Protein AF-A0A1Z1WSD6-F1 (afdb_monomer_lite)

Radius of gyration: 22.4 Å; chains: 1; bounding box: 47×32×64 Å

Structure (mmCIF, N/CA/C/O backbone):
data_AF-A0A1Z1WSD6-F1
#
_entry.id   AF-A0A1Z1WSD6-F1
#
loop_
_atom_site.group_PDB
_atom_site.id
_atom_site.type_symbol
_atom_site.label_atom_id
_atom_site.label_alt_id
_atom_site.label_comp_id
_atom_site.label_asym_id
_atom_site.label_entity_id
_atom_site.label_seq_id
_atom_site.pdbx_PDB_ins_code
_atom_site.Cartn_x
_atom_site.Cartn_y
_atom_site.Cartn_z
_atom_site.occupancy
_atom_site.B_iso_or_equiv
_atom_site.auth_seq_id
_atom_site.auth_comp_id
_atom_site.auth_asym_id
_atom_site.auth_atom_id
_atom_site.pdbx_PDB_model_num
ATOM 1 N N . MET A 1 1 ? 19.921 5.626 -16.959 1.00 83.56 1 MET A N 1
ATOM 2 C CA . MET A 1 1 ? 18.714 4.785 -16.814 1.00 83.56 1 MET A CA 1
ATOM 3 C C . MET A 1 1 ? 17.746 5.121 -17.938 1.00 83.56 1 MET A C 1
ATOM 5 O O . MET A 1 1 ? 17.447 6.306 -18.090 1.00 83.56 1 MET A O 1
ATOM 9 N N . PRO A 1 2 ? 17.322 4.136 -18.746 1.00 94.88 2 PRO A N 1
ATOM 10 C CA . PRO A 1 2 ? 16.325 4.338 -19.800 1.00 94.88 2 PRO A CA 1
ATOM 11 C C . PRO A 1 2 ? 15.023 4.887 -19.211 1.00 94.88 2 PRO A C 1
ATOM 13 O O . PRO A 1 2 ? 14.692 4.557 -18.080 1.00 94.88 2 PRO A O 1
ATOM 16 N N . GLY A 1 3 ? 14.307 5.749 -19.934 1.00 95.25 3 GLY A N 1
ATOM 17 C CA . GLY A 1 3 ? 13.004 6.262 -19.482 1.00 95.25 3 GLY A CA 1
ATOM 18 C C . GLY A 1 3 ? 13.036 7.271 -18.323 1.00 95.25 3 GLY A C 1
ATOM 19 O O . GLY A 1 3 ? 11.989 7.775 -17.923 1.00 95.25 3 GLY A O 1
ATOM 20 N N . ARG A 1 4 ? 14.218 7.620 -17.788 1.00 95.88 4 ARG A N 1
ATOM 21 C CA . ARG A 1 4 ? 14.351 8.486 -16.598 1.00 95.88 4 ARG A CA 1
ATOM 22 C C . ARG A 1 4 ? 13.709 9.865 -16.763 1.00 95.88 4 ARG A C 1
ATOM 24 O O . ARG A 1 4 ? 13.168 10.400 -15.799 1.00 95.88 4 ARG A O 1
ATOM 31 N N . TRP A 1 5 ? 13.767 10.450 -17.957 1.00 96.12 5 TRP A N 1
ATOM 32 C CA . TRP A 1 5 ? 13.156 11.757 -18.212 1.00 96.12 5 TRP A CA 1
ATOM 33 C C . TRP A 1 5 ? 11.632 11.687 -18.199 1.00 96.12 5 TRP A C 1
ATOM 35 O O . TRP A 1 5 ? 10.983 12.562 -17.632 1.00 96.12 5 TRP A O 1
ATOM 45 N N . GLN A 1 6 ? 11.064 10.629 -18.772 1.00 97.06 6 GLN A N 1
ATOM 46 C CA . GLN A 1 6 ? 9.636 10.356 -18.727 1.00 97.06 6 GLN A CA 1
ATOM 47 C C . GLN A 1 6 ? 9.187 10.099 -17.283 1.00 97.06 6 GLN A C 1
ATOM 49 O O . GLN A 1 6 ? 8.230 10.718 -16.828 1.00 97.06 6 GLN A O 1
ATOM 54 N N . TRP A 1 7 ? 9.936 9.301 -16.517 1.00 95.69 7 TRP A N 1
ATOM 55 C CA . TRP A 1 7 ? 9.677 9.108 -15.088 1.00 95.69 7 TRP A CA 1
ATOM 56 C C . TRP A 1 7 ? 9.678 10.435 -14.310 1.00 95.69 7 TRP A C 1
ATOM 58 O O . TRP A 1 7 ? 8.753 10.711 -13.548 1.00 95.69 7 TRP A O 1
ATOM 68 N N . ALA A 1 8 ? 10.666 11.305 -14.549 1.00 94.69 8 ALA A N 1
ATOM 69 C CA . ALA A 1 8 ? 10.741 12.605 -13.883 1.00 94.69 8 ALA A CA 1
ATOM 70 C C . ALA A 1 8 ? 9.541 13.503 -14.230 1.00 94.69 8 ALA A C 1
ATOM 72 O O . ALA A 1 8 ? 8.978 14.154 -13.349 1.00 94.69 8 ALA A O 1
ATOM 73 N N . ARG A 1 9 ? 9.105 13.509 -15.497 1.00 95.81 9 ARG A N 1
ATOM 74 C CA . ARG A 1 9 ? 7.890 14.227 -15.916 1.00 95.81 9 ARG A CA 1
ATOM 75 C C . ARG A 1 9 ? 6.638 13.667 -15.250 1.00 95.81 9 ARG A C 1
ATOM 77 O O . ARG A 1 9 ? 5.791 14.449 -14.829 1.00 95.81 9 ARG A O 1
ATOM 84 N N . ALA A 1 10 ? 6.542 12.347 -15.097 1.00 94.69 10 ALA A N 1
ATOM 85 C CA . ALA A 1 10 ? 5.434 11.729 -14.381 1.00 94.69 10 ALA A CA 1
ATOM 86 C C . ALA A 1 10 ? 5.380 12.188 -12.919 1.00 94.69 10 ALA A C 1
ATOM 88 O O . ALA A 1 10 ? 4.319 12.580 -12.446 1.00 94.69 10 ALA A O 1
ATOM 89 N N . ALA A 1 11 ? 6.521 12.225 -12.223 1.00 90.69 11 ALA A N 1
ATOM 90 C CA . ALA A 1 11 ? 6.586 12.708 -10.844 1.00 90.69 11 ALA A CA 1
ATOM 91 C C . ALA A 1 11 ? 6.139 14.179 -10.716 1.00 90.69 11 ALA A C 1
ATOM 93 O O . ALA A 1 11 ? 5.407 14.526 -9.788 1.00 90.69 11 ALA A O 1
ATOM 94 N N . VAL A 1 12 ? 6.518 15.037 -11.670 1.00 93.50 12 VAL A N 1
ATOM 95 C CA . VAL A 1 12 ? 6.045 16.433 -11.727 1.00 93.50 12 VAL A CA 1
ATOM 96 C C . VAL A 1 12 ? 4.535 16.506 -11.974 1.00 93.50 12 VAL A C 1
ATOM 98 O O . VAL A 1 12 ? 3.859 17.314 -11.341 1.00 93.50 12 VAL A O 1
ATOM 101 N N . ALA A 1 13 ? 3.992 15.668 -12.859 1.00 90.44 13 ALA A N 1
ATOM 102 C CA . ALA A 1 13 ? 2.555 15.605 -13.120 1.00 90.44 13 ALA A CA 1
ATOM 103 C C . ALA A 1 13 ? 1.768 15.159 -11.872 1.00 90.44 13 ALA A C 1
ATOM 105 O O . ALA A 1 13 ? 0.792 15.812 -11.506 1.00 90.44 13 ALA A O 1
ATOM 106 N N . VAL A 1 14 ? 2.258 14.151 -11.137 1.00 89.44 14 VAL A N 1
ATOM 107 C CA . VAL A 1 14 ? 1.689 13.732 -9.839 1.00 89.44 14 VAL A CA 1
ATOM 108 C C . VAL A 1 14 ? 1.664 14.884 -8.843 1.00 89.44 14 VAL A C 1
ATOM 110 O O . VAL A 1 14 ? 0.638 15.124 -8.214 1.00 89.44 14 VAL A O 1
ATOM 113 N N . ALA A 1 15 ? 2.766 15.627 -8.718 1.00 87.81 15 ALA A N 1
ATOM 114 C CA . ALA A 1 15 ? 2.845 16.767 -7.804 1.00 87.81 15 ALA A CA 1
ATOM 115 C C . ALA A 1 15 ? 1.841 17.884 -8.148 1.00 87.81 15 ALA A C 1
ATOM 117 O O . ALA A 1 15 ? 1.464 18.664 -7.278 1.00 87.81 15 ALA A O 1
ATOM 118 N N . ARG A 1 16 ? 1.389 17.949 -9.406 1.00 91.62 16 ARG A N 1
ATOM 119 C CA . ARG A 1 16 ? 0.354 18.877 -9.886 1.00 91.62 16 ARG A CA 1
ATOM 120 C C . ARG A 1 16 ? -1.064 18.300 -9.821 1.00 91.62 16 ARG A C 1
ATOM 122 O O . ARG A 1 16 ? -2.005 19.000 -10.174 1.00 91.62 16 ARG A O 1
ATOM 129 N N . GLY A 1 17 ? -1.222 17.048 -9.391 1.00 88.69 17 GLY A N 1
ATOM 130 C CA . GLY A 1 17 ? -2.504 16.342 -9.373 1.00 88.69 17 GLY A CA 1
ATOM 131 C C . GLY A 1 17 ? -2.962 15.812 -10.739 1.00 88.69 17 GLY A C 1
ATOM 132 O O . GLY A 1 17 ? -4.075 15.304 -10.844 1.00 88.69 17 GLY A O 1
ATOM 133 N N . ASP A 1 18 ? -2.123 15.888 -11.776 1.00 91.44 18 ASP A N 1
ATOM 134 C CA . ASP A 1 18 ? -2.443 15.403 -13.121 1.00 91.44 18 ASP A CA 1
ATOM 135 C C . ASP A 1 18 ? -2.067 13.920 -13.266 1.00 91.44 18 ASP A C 1
ATOM 137 O O . ASP A 1 18 ? -0.979 13.543 -13.715 1.00 91.44 18 ASP A O 1
ATOM 141 N N . THR A 1 19 ? -2.980 13.056 -12.824 1.00 89.38 19 THR A N 1
ATOM 142 C CA . THR A 1 19 ? -2.795 11.596 -12.856 1.00 89.38 19 THR A CA 1
ATOM 143 C C . THR A 1 19 ? -2.819 11.024 -14.274 1.00 89.38 19 THR A C 1
ATOM 145 O O . THR A 1 19 ? -2.157 10.013 -14.534 1.00 89.38 19 THR A O 1
ATOM 148 N N . THR A 1 20 ? -3.507 11.683 -15.210 1.00 91.50 20 THR A N 1
ATOM 149 C CA . THR A 1 20 ? -3.562 11.282 -16.620 1.00 91.50 20 THR A CA 1
ATOM 150 C C . THR A 1 20 ? -2.198 11.464 -17.276 1.00 91.50 20 THR A C 1
ATOM 152 O O . THR A 1 20 ? -1.627 10.490 -17.775 1.00 91.50 20 THR A O 1
ATOM 155 N N . ALA A 1 21 ? -1.622 12.669 -17.196 1.00 93.38 21 ALA A N 1
ATOM 156 C CA . ALA A 1 21 ? -0.293 12.935 -17.743 1.00 93.38 21 ALA A CA 1
ATOM 157 C C . ALA A 1 21 ? 0.788 12.100 -17.039 1.00 93.38 21 ALA A C 1
ATOM 159 O O . ALA A 1 21 ? 1.708 11.592 -17.683 1.00 93.38 21 ALA A O 1
ATOM 160 N N . ALA A 1 22 ? 0.662 11.888 -15.722 1.00 94.62 22 ALA A N 1
ATOM 161 C CA . ALA A 1 22 ? 1.570 11.012 -14.986 1.00 94.62 22 ALA A CA 1
ATOM 162 C C . ALA A 1 22 ? 1.561 9.575 -15.529 1.00 94.62 22 ALA A C 1
ATOM 164 O O . ALA A 1 22 ? 2.624 8.986 -15.736 1.00 94.62 22 ALA A O 1
ATOM 165 N N . THR A 1 23 ? 0.373 9.028 -15.795 1.00 93.31 23 THR A N 1
ATOM 166 C CA . THR A 1 23 ? 0.205 7.672 -16.332 1.00 93.31 23 THR A CA 1
ATOM 167 C C . THR A 1 23 ? 0.785 7.557 -17.741 1.00 93.31 23 THR A C 1
ATOM 169 O O . THR A 1 23 ? 1.509 6.604 -18.033 1.00 93.31 23 THR A O 1
ATOM 172 N N . GLU A 1 24 ? 0.541 8.547 -18.604 1.00 94.94 24 GLU A N 1
ATOM 173 C CA . GLU A 1 24 ? 1.097 8.575 -19.961 1.00 94.94 24 GLU A CA 1
ATOM 174 C C . GLU A 1 24 ? 2.631 8.615 -19.949 1.00 94.94 24 GLU A C 1
ATOM 176 O O . GLU A 1 24 ? 3.293 7.823 -20.627 1.00 94.94 24 GLU A O 1
ATOM 181 N N . HIS A 1 25 ? 3.211 9.497 -19.137 1.00 97.31 25 HIS A N 1
ATOM 182 C CA . HIS A 1 25 ? 4.656 9.575 -18.974 1.00 97.31 25 HIS A CA 1
ATOM 183 C C . HIS A 1 25 ? 5.239 8.273 -18.417 1.00 97.31 25 HIS A C 1
ATOM 185 O O . HIS A 1 25 ? 6.275 7.810 -18.895 1.00 97.31 25 HIS A O 1
ATOM 191 N N . MET A 1 26 ? 4.566 7.631 -17.462 1.00 96.44 26 MET A N 1
ATOM 192 C CA . MET A 1 26 ? 5.039 6.363 -16.914 1.00 96.44 26 MET A CA 1
ATOM 193 C C . MET A 1 26 ? 5.001 5.230 -17.940 1.00 96.44 26 MET A C 1
ATOM 195 O O . MET A 1 26 ? 5.944 4.444 -18.002 1.00 96.44 26 MET A O 1
ATOM 199 N N . ARG A 1 27 ? 3.986 5.191 -18.813 1.00 95.88 27 ARG A N 1
ATOM 200 C CA . ARG A 1 27 ? 3.935 4.244 -19.936 1.00 95.88 27 ARG A CA 1
ATOM 201 C C . ARG A 1 27 ? 5.174 4.370 -20.827 1.00 95.88 27 ARG A C 1
ATOM 203 O O . ARG A 1 27 ? 5.819 3.364 -21.113 1.00 95.88 27 ARG A O 1
ATOM 210 N N . GLY A 1 28 ? 5.556 5.597 -21.188 1.00 97.12 28 GLY A N 1
ATOM 211 C CA . GLY A 1 28 ? 6.773 5.851 -21.966 1.00 97.12 28 GLY A CA 1
ATOM 212 C C . GLY A 1 28 ? 8.066 5.488 -21.221 1.00 97.12 28 GLY A C 1
ATOM 213 O O . GLY A 1 28 ? 9.023 5.018 -21.835 1.00 97.12 28 GLY A O 1
ATOM 214 N N . ALA A 1 29 ? 8.103 5.666 -19.896 1.00 97.94 29 ALA A N 1
ATOM 215 C CA . ALA A 1 29 ? 9.244 5.265 -19.074 1.00 97.94 29 ALA A CA 1
ATOM 216 C C . ALA A 1 29 ? 9.425 3.735 -19.057 1.00 97.94 29 ALA A C 1
ATOM 218 O O . ALA A 1 29 ? 10.533 3.245 -19.288 1.00 97.94 29 ALA A O 1
ATOM 219 N N . VAL A 1 30 ? 8.334 2.989 -18.837 1.00 97.88 30 VAL A N 1
ATOM 220 C CA . VAL A 1 30 ? 8.304 1.516 -18.863 1.00 97.88 30 VAL A CA 1
ATOM 221 C C . VAL A 1 30 ? 8.731 0.991 -20.232 1.00 97.88 30 VAL A C 1
ATOM 223 O O . VAL A 1 30 ? 9.579 0.105 -20.310 1.00 97.88 30 VAL A O 1
ATOM 226 N N . GLU A 1 31 ? 8.196 1.559 -21.314 1.00 97.81 31 GLU A N 1
ATOM 227 C CA . GLU A 1 31 ? 8.529 1.149 -22.681 1.00 97.81 31 GLU A CA 1
ATOM 228 C C . GLU A 1 31 ? 10.019 1.340 -22.994 1.00 97.81 31 GLU A C 1
ATOM 230 O O . GLU A 1 31 ? 10.665 0.430 -23.514 1.00 97.81 31 GLU A O 1
ATOM 235 N N . ALA A 1 32 ? 10.604 2.469 -22.585 1.00 98.00 32 ALA A N 1
ATOM 236 C CA . ALA A 1 32 ? 12.034 2.716 -22.747 1.00 98.00 32 ALA A CA 1
ATOM 237 C C . ALA A 1 32 ? 12.905 1.746 -21.925 1.00 98.00 32 ALA A C 1
ATOM 239 O O . ALA A 1 32 ? 13.933 1.278 -22.417 1.00 98.00 32 ALA A O 1
ATOM 240 N N . ALA A 1 33 ? 12.513 1.426 -20.686 1.00 97.88 33 ALA A N 1
ATOM 241 C CA . ALA A 1 33 ? 13.214 0.441 -19.856 1.00 97.88 33 ALA A CA 1
ATOM 242 C C . ALA A 1 33 ? 13.153 -0.967 -20.461 1.00 97.88 33 ALA A C 1
ATOM 244 O O . ALA A 1 33 ? 14.173 -1.658 -20.520 1.00 97.88 33 ALA A O 1
ATOM 245 N N . ARG A 1 34 ? 11.980 -1.348 -20.976 1.00 97.50 34 ARG A N 1
ATOM 246 C CA . ARG A 1 34 ? 11.742 -2.627 -21.644 1.00 97.50 34 ARG A CA 1
ATOM 247 C C . ARG A 1 34 ? 12.550 -2.766 -22.931 1.00 97.50 34 ARG A C 1
ATOM 249 O O . ARG A 1 34 ? 13.212 -3.783 -23.116 1.00 97.50 34 ARG A O 1
ATOM 256 N N . ALA A 1 35 ? 12.524 -1.755 -23.800 1.00 97.81 35 ALA A N 1
ATOM 257 C CA . ALA A 1 35 ? 13.273 -1.756 -25.059 1.00 97.81 35 ALA A CA 1
ATOM 258 C C . ALA A 1 35 ? 14.788 -1.881 -24.832 1.00 97.81 35 ALA A C 1
ATOM 260 O O . ALA A 1 35 ? 15.492 -2.493 -25.628 1.00 97.81 35 ALA A O 1
ATOM 261 N N . ALA A 1 36 ? 15.280 -1.349 -23.713 1.00 97.19 36 ALA A N 1
ATOM 262 C CA . ALA A 1 36 ? 16.675 -1.452 -23.306 1.00 97.19 36 ALA A CA 1
ATOM 263 C C . ALA A 1 36 ? 17.018 -2.749 -22.540 1.00 97.19 36 ALA A C 1
ATOM 265 O O . ALA A 1 36 ? 18.143 -2.878 -22.060 1.00 97.19 36 ALA A O 1
ATOM 266 N N . GLY A 1 37 ? 16.068 -3.673 -22.344 1.00 97.06 37 GLY A N 1
ATOM 267 C CA . GLY A 1 37 ? 16.278 -4.912 -21.580 1.00 97.06 37 GLY A CA 1
ATOM 268 C C . GLY A 1 37 ? 16.609 -4.697 -20.095 1.00 97.06 37 GLY A C 1
ATOM 269 O O . GLY A 1 37 ? 17.158 -5.582 -19.442 1.00 97.06 37 GLY A O 1
ATOM 270 N N . CYS A 1 38 ? 16.307 -3.518 -19.545 1.00 97.31 38 CYS A N 1
ATOM 271 C CA . CYS A 1 38 ? 16.672 -3.133 -18.182 1.00 97.31 38 CYS A CA 1
ATOM 272 C C . CYS A 1 38 ? 15.598 -3.567 -17.173 1.00 97.31 38 CYS A C 1
ATOM 274 O O . CYS A 1 38 ? 14.875 -2.728 -16.634 1.00 97.31 38 CYS A O 1
ATOM 276 N N . TRP A 1 39 ? 15.514 -4.870 -16.890 1.00 97.88 39 TRP A N 1
ATOM 277 C CA . TRP A 1 39 ? 14.456 -5.475 -16.066 1.00 97.88 39 TRP A CA 1
ATOM 278 C C . TRP A 1 39 ? 14.238 -4.812 -14.700 1.00 97.88 39 TRP A C 1
ATOM 280 O O . TRP A 1 39 ? 13.101 -4.551 -14.323 1.00 97.88 39 TRP A O 1
ATOM 290 N N . ALA A 1 40 ? 15.308 -4.483 -13.968 1.00 97.50 40 ALA A N 1
ATOM 291 C CA . ALA A 1 40 ? 15.184 -3.837 -12.657 1.00 97.50 40 ALA A CA 1
ATOM 292 C C . ALA A 1 40 ? 14.536 -2.442 -12.744 1.00 97.50 40 ALA A C 1
ATOM 294 O O . ALA A 1 40 ? 13.701 -2.095 -11.912 1.00 97.50 40 ALA A O 1
ATOM 295 N N . VAL A 1 41 ? 14.885 -1.663 -13.774 1.00 97.69 41 VAL A N 1
ATOM 296 C CA . VAL A 1 41 ? 14.300 -0.332 -14.021 1.00 97.69 41 VAL A CA 1
ATOM 297 C C . VAL A 1 41 ? 12.856 -0.465 -14.498 1.00 97.69 41 VAL A C 1
ATOM 299 O O . VAL A 1 41 ? 11.994 0.307 -14.092 1.00 97.69 41 VAL A O 1
ATOM 302 N N . GLU A 1 42 ? 12.574 -1.471 -15.327 1.00 98.06 42 GLU A N 1
ATOM 303 C CA . GLU A 1 42 ? 11.216 -1.764 -15.776 1.00 98.06 42 GLU A CA 1
ATOM 304 C C . GLU A 1 42 ? 10.295 -2.119 -14.598 1.00 98.06 42 GLU A C 1
ATOM 306 O O . GLU A 1 42 ? 9.204 -1.561 -14.493 1.00 98.06 42 GLU A O 1
ATOM 311 N N . VAL A 1 43 ? 10.740 -2.993 -13.686 1.00 98.12 43 VAL A N 1
ATOM 312 C CA . VAL A 1 43 ? 9.992 -3.352 -12.469 1.00 98.12 43 VAL A CA 1
ATOM 313 C C . VAL A 1 43 ? 9.745 -2.129 -11.591 1.00 98.12 43 VAL A C 1
ATOM 315 O O . VAL A 1 43 ? 8.616 -1.933 -11.150 1.00 98.12 43 VAL A O 1
ATOM 318 N N . ASP A 1 44 ? 10.756 -1.289 -11.367 1.00 96.38 44 ASP A N 1
ATOM 319 C CA . ASP A 1 44 ? 10.610 -0.067 -10.567 1.00 96.38 44 ASP A CA 1
ATOM 320 C C . ASP A 1 44 ? 9.539 0.874 -11.150 1.00 96.38 44 ASP A C 1
ATOM 322 O O . ASP A 1 44 ? 8.639 1.332 -10.440 1.00 96.38 44 ASP A O 1
ATOM 326 N N . TYR A 1 45 ? 9.553 1.089 -12.469 1.00 97.50 45 TYR A N 1
ATOM 327 C CA . TYR A 1 45 ? 8.554 1.921 -13.147 1.00 97.50 45 TYR A CA 1
ATOM 328 C C . TYR A 1 45 ? 7.157 1.300 -13.160 1.00 97.50 45 TYR A C 1
ATOM 330 O O . TYR A 1 45 ? 6.173 2.014 -12.957 1.00 97.50 45 TYR A O 1
ATOM 338 N N . LEU A 1 46 ? 7.042 -0.019 -13.338 1.00 97.12 46 LEU A N 1
ATOM 339 C CA . LEU A 1 46 ? 5.763 -0.726 -13.245 1.00 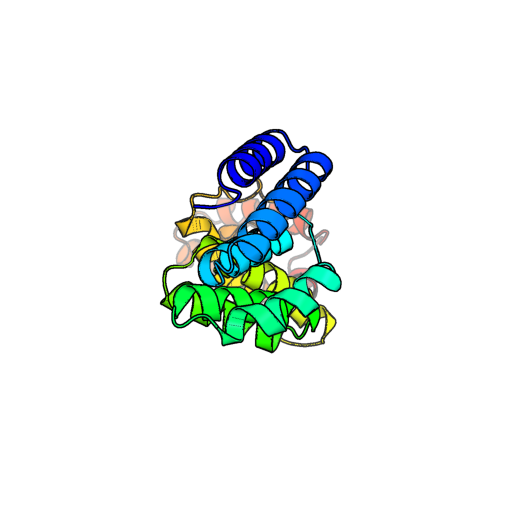97.12 46 LEU A CA 1
ATOM 340 C C . LEU A 1 46 ? 5.172 -0.618 -11.837 1.00 97.12 46 LEU A C 1
ATOM 342 O O . LEU A 1 46 ? 3.996 -0.277 -11.698 1.00 97.12 46 LEU A O 1
ATOM 346 N N . VAL A 1 47 ? 5.984 -0.830 -10.798 1.00 95.75 47 VAL A N 1
ATOM 347 C CA . VAL A 1 47 ? 5.566 -0.650 -9.402 1.00 95.75 47 VAL A CA 1
ATOM 348 C C . VAL A 1 47 ? 5.111 0.787 -9.174 1.00 95.75 47 VAL A C 1
ATOM 350 O O . VAL A 1 47 ? 4.016 0.994 -8.663 1.00 95.75 47 VAL A O 1
ATOM 353 N N . TYR A 1 48 ? 5.889 1.786 -9.596 1.00 93.38 48 TYR A N 1
ATOM 354 C CA . TYR A 1 48 ? 5.495 3.190 -9.466 1.00 93.38 48 TYR A CA 1
ATOM 355 C C . TYR A 1 48 ? 4.156 3.477 -10.165 1.00 93.38 48 TYR A C 1
ATOM 357 O O . TYR A 1 48 ? 3.278 4.106 -9.575 1.00 93.38 48 TYR A O 1
ATOM 365 N N . SER A 1 49 ? 3.969 2.965 -11.388 1.00 93.50 49 SER A N 1
ATOM 366 C CA . SER A 1 49 ? 2.743 3.147 -12.175 1.00 93.50 49 SER A CA 1
ATOM 367 C C . SER A 1 49 ? 1.500 2.573 -11.493 1.00 93.50 49 SER A C 1
ATOM 369 O O . SER A 1 49 ? 0.447 3.210 -11.499 1.00 93.50 49 SER A O 1
ATOM 371 N N . ALA A 1 50 ? 1.632 1.415 -10.837 1.00 92.44 50 ALA A N 1
ATOM 372 C CA . ALA A 1 50 ? 0.542 0.770 -10.111 1.00 92.44 50 ALA A CA 1
ATOM 373 C C . ALA A 1 50 ? 0.001 1.651 -8.980 1.00 92.44 50 ALA A C 1
ATOM 375 O O . ALA A 1 50 ? -1.177 1.586 -8.648 1.00 92.44 50 ALA A O 1
ATOM 376 N N . TRP A 1 51 ? 0.853 2.507 -8.418 1.00 87.69 51 TRP A N 1
ATOM 377 C CA . TRP A 1 51 ? 0.505 3.404 -7.330 1.00 87.69 51 TRP A CA 1
ATOM 378 C C . TRP A 1 51 ? 0.039 4.797 -7.788 1.00 87.69 51 TRP A C 1
ATOM 380 O O . TRP A 1 51 ? -0.256 5.646 -6.942 1.00 87.69 51 TRP A O 1
ATOM 390 N N . LEU A 1 52 ? -0.023 5.076 -9.093 1.00 86.56 52 LEU A N 1
ATOM 391 C CA . LEU A 1 52 ? -0.541 6.351 -9.610 1.00 86.56 52 LEU A CA 1
ATOM 392 C C . LEU A 1 52 ? -2.066 6.435 -9.558 1.00 86.56 52 LEU A C 1
ATOM 394 O O . LEU A 1 52 ? -2.617 7.526 -9.427 1.00 86.56 52 LEU A O 1
ATOM 398 N N . THR A 1 53 ? -2.737 5.290 -9.653 1.00 77.44 53 THR A N 1
ATOM 399 C CA . THR A 1 53 ? -4.196 5.202 -9.654 1.00 77.44 53 THR A CA 1
ATOM 400 C C . THR A 1 53 ? -4.687 4.608 -8.333 1.00 77.44 53 THR A C 1
ATOM 402 O O . THR A 1 53 ? -4.066 3.683 -7.805 1.00 77.44 53 THR A O 1
ATOM 405 N N . PRO A 1 54 ? -5.761 5.152 -7.736 1.00 76.50 54 PRO A N 1
ATOM 406 C CA . PRO A 1 54 ? -6.369 4.544 -6.562 1.00 76.50 54 PRO A CA 1
ATOM 407 C C . PRO A 1 54 ? -7.059 3.227 -6.942 1.00 76.50 54 PRO A C 1
ATOM 409 O O . PRO A 1 54 ? -7.669 3.121 -8.004 1.00 76.50 54 PRO A O 1
ATOM 412 N N . GLY A 1 55 ? -7.020 2.239 -6.046 1.00 82.62 55 GLY A N 1
ATOM 413 C CA . GLY A 1 55 ? -7.698 0.956 -6.246 1.00 82.62 55 GLY A CA 1
ATOM 414 C C . GLY A 1 55 ? -6.780 -0.147 -6.769 1.00 82.62 55 GLY A C 1
ATOM 415 O O . GLY A 1 55 ? -5.619 -0.246 -6.369 1.00 82.62 55 GLY A O 1
ATOM 416 N N . ARG A 1 56 ? -7.335 -1.015 -7.624 1.00 88.19 56 ARG A N 1
ATOM 417 C CA . ARG A 1 56 ? -6.602 -2.140 -8.218 1.00 88.19 56 ARG A CA 1
ATOM 418 C C . ARG A 1 56 ? -5.688 -1.659 -9.350 1.00 88.19 56 ARG A C 1
ATOM 420 O O . ARG A 1 56 ? -6.123 -0.841 -10.160 1.00 88.19 56 ARG A O 1
ATOM 427 N N . PRO A 1 57 ? -4.467 -2.210 -9.462 1.00 92.44 57 PRO A N 1
ATOM 428 C CA . PRO A 1 57 ? -3.571 -1.882 -10.562 1.00 92.44 57 PRO A CA 1
ATOM 429 C C . PRO A 1 57 ? -4.157 -2.333 -11.914 1.00 92.44 57 PRO A C 1
ATOM 431 O O . PRO A 1 57 ? -4.832 -3.367 -11.972 1.00 92.44 57 PRO A O 1
ATOM 434 N N . PRO A 1 58 ? -3.875 -1.615 -13.018 1.00 92.50 58 PRO A N 1
ATOM 435 C CA . PRO A 1 58 ? -4.313 -2.021 -14.352 1.00 92.50 58 PRO A CA 1
ATOM 436 C C . PRO A 1 58 ? -3.800 -3.417 -14.740 1.00 92.50 58 PRO A C 1
ATOM 438 O O . PRO A 1 58 ? -2.642 -3.749 -14.480 1.00 92.50 58 PRO A O 1
ATOM 441 N N . ALA A 1 59 ? -4.626 -4.211 -15.432 1.00 93.44 59 ALA A N 1
ATOM 442 C CA . ALA A 1 59 ? -4.296 -5.594 -15.803 1.00 93.44 59 ALA A CA 1
ATOM 443 C C . ALA A 1 59 ? -2.963 -5.715 -16.566 1.00 93.44 59 ALA A C 1
ATOM 445 O O . ALA A 1 59 ? -2.122 -6.532 -16.205 1.00 93.44 59 ALA A O 1
ATOM 446 N N . HIS A 1 60 ? -2.712 -4.827 -17.532 1.00 93.69 60 HIS A N 1
ATOM 447 C CA . HIS A 1 60 ? -1.464 -4.827 -18.303 1.00 93.69 60 HIS A CA 1
ATOM 448 C C . HIS A 1 60 ? -0.211 -4.584 -17.438 1.00 93.69 60 HIS A C 1
ATOM 450 O O . HIS A 1 60 ? 0.863 -5.102 -17.749 1.00 93.69 60 HIS A O 1
ATOM 456 N N . VAL A 1 61 ? -0.328 -3.820 -16.342 1.00 95.81 61 VAL A N 1
ATOM 457 C CA . VAL A 1 61 ? 0.772 -3.619 -15.383 1.00 95.81 61 VAL A CA 1
ATOM 458 C C . VAL A 1 61 ? 1.027 -4.915 -14.625 1.00 95.81 61 VAL A C 1
ATOM 460 O O . VAL A 1 61 ? 2.172 -5.345 -14.530 1.00 95.81 61 VAL A O 1
ATOM 463 N N . VAL A 1 62 ? -0.032 -5.565 -14.133 1.00 96.88 62 VAL A N 1
ATOM 464 C CA . VAL A 1 62 ? 0.044 -6.840 -13.399 1.00 96.88 62 VAL A CA 1
ATOM 465 C C . VAL A 1 62 ? 0.664 -7.938 -14.266 1.00 96.88 62 VAL A C 1
ATOM 467 O O . VAL A 1 62 ? 1.611 -8.606 -13.843 1.00 96.88 62 VAL A O 1
ATOM 470 N N . GLU A 1 63 ? 0.172 -8.099 -15.494 1.00 97.19 63 GLU A N 1
ATOM 471 C CA . GLU A 1 63 ? 0.680 -9.069 -16.469 1.00 97.19 63 GLU A CA 1
ATOM 472 C C . GLU A 1 63 ? 2.166 -8.849 -16.742 1.00 97.19 63 GLU A C 1
ATOM 474 O O . GLU A 1 63 ? 2.971 -9.782 -16.653 1.00 97.19 63 GLU A O 1
ATOM 479 N N . ARG A 1 64 ? 2.561 -7.600 -17.018 1.00 97.31 64 ARG A N 1
ATOM 480 C CA . ARG A 1 64 ? 3.955 -7.308 -17.338 1.00 97.31 64 ARG A CA 1
ATOM 481 C C . ARG A 1 64 ? 4.871 -7.472 -16.129 1.00 97.31 64 ARG A C 1
ATOM 483 O O . ARG A 1 64 ? 5.955 -8.039 -16.269 1.00 97.31 64 ARG A O 1
ATOM 490 N N . LEU A 1 65 ? 4.433 -7.033 -14.952 1.00 97.62 65 LEU A N 1
ATOM 491 C CA . LEU A 1 65 ? 5.184 -7.143 -13.704 1.00 97.62 65 LEU A CA 1
ATOM 492 C C . LEU A 1 65 ? 5.440 -8.606 -13.317 1.00 97.62 65 LEU A C 1
ATOM 494 O O . LEU A 1 65 ? 6.549 -8.936 -12.903 1.00 97.62 65 LEU A O 1
ATOM 498 N N . THR A 1 66 ? 4.460 -9.490 -13.542 1.00 97.94 66 THR A N 1
ATOM 499 C CA . THR A 1 66 ? 4.580 -10.944 -13.309 1.00 97.94 66 THR A CA 1
ATOM 500 C C . THR A 1 66 ? 5.717 -11.577 -14.116 1.00 97.94 66 THR A C 1
ATOM 502 O O . THR A 1 66 ? 6.364 -12.516 -13.649 1.00 97.94 66 THR A O 1
ATOM 505 N N . VAL A 1 67 ? 5.974 -11.063 -15.322 1.00 97.81 67 VAL A N 1
ATOM 506 C CA . VAL A 1 67 ? 7.098 -11.496 -16.163 1.00 97.81 67 VAL A CA 1
ATOM 507 C C . VAL A 1 67 ? 8.393 -10.830 -15.708 1.00 97.81 67 VAL A C 1
ATOM 509 O O . VAL A 1 67 ? 9.379 -11.516 -15.454 1.00 97.81 67 VAL A O 1
ATOM 512 N N . ALA A 1 68 ? 8.393 -9.502 -15.586 1.00 97.62 68 ALA A N 1
ATOM 513 C CA . ALA A 1 68 ? 9.609 -8.727 -15.370 1.00 97.62 68 ALA A CA 1
ATOM 514 C C . ALA A 1 68 ? 10.304 -9.039 -14.037 1.00 97.62 68 ALA A C 1
ATOM 516 O O . ALA A 1 68 ? 11.530 -9.125 -13.995 1.00 97.62 68 ALA A O 1
ATOM 517 N N . VAL A 1 69 ? 9.537 -9.282 -12.968 1.00 97.94 69 VAL A N 1
ATOM 518 C CA . VAL A 1 69 ? 10.093 -9.561 -11.633 1.00 97.94 69 VAL A CA 1
ATOM 519 C C . VAL A 1 69 ? 10.942 -10.837 -11.591 1.00 97.94 69 VAL A C 1
ATOM 521 O O . VAL A 1 69 ? 11.886 -10.911 -10.813 1.00 97.94 69 VAL A O 1
ATOM 524 N N . ARG A 1 70 ? 10.681 -11.815 -12.471 1.00 97.56 70 ARG A N 1
ATOM 525 C CA . ARG A 1 70 ? 11.435 -13.084 -12.539 1.00 97.56 70 ARG A CA 1
ATOM 526 C C . ARG A 1 70 ? 12.886 -12.908 -12.993 1.00 97.56 70 ARG A C 1
ATOM 528 O O . ARG A 1 70 ? 13.685 -13.823 -12.837 1.00 97.56 70 ARG A O 1
ATOM 535 N N . HIS A 1 71 ? 13.209 -11.754 -13.569 1.00 97.81 71 HIS A N 1
ATOM 536 C CA . HIS A 1 71 ? 14.541 -11.413 -14.067 1.00 97.81 71 HIS A CA 1
ATOM 537 C C . HIS A 1 71 ? 15.299 -10.460 -13.133 1.00 97.81 71 HIS A C 1
ATOM 539 O O . HIS A 1 71 ? 16.349 -9.939 -13.506 1.00 97.81 71 HIS A O 1
ATOM 545 N N . VAL A 1 72 ? 14.761 -10.189 -11.942 1.00 97.19 72 VAL A N 1
ATOM 546 C CA . VAL A 1 72 ? 15.336 -9.250 -10.980 1.00 97.19 72 VAL A CA 1
ATOM 547 C C . VAL A 1 72 ? 15.745 -10.003 -9.724 1.00 97.19 72 VAL A C 1
ATOM 549 O O . VAL A 1 72 ? 14.911 -10.637 -9.091 1.00 97.19 72 VAL A O 1
ATOM 552 N N . ASP A 1 73 ? 17.010 -9.865 -9.328 1.00 95.81 73 ASP A N 1
ATOM 553 C CA . ASP A 1 73 ? 17.526 -10.344 -8.042 1.00 95.81 73 ASP A CA 1
ATOM 554 C C . ASP A 1 73 ? 17.807 -9.152 -7.116 1.00 95.81 73 ASP A C 1
ATOM 556 O O . ASP A 1 73 ? 18.938 -8.721 -6.896 1.00 95.81 73 ASP A O 1
ATOM 560 N N . ALA A 1 74 ? 16.726 -8.516 -6.666 1.00 94.69 74 ALA A N 1
ATOM 561 C CA . ALA A 1 74 ? 16.784 -7.367 -5.772 1.00 94.69 74 ALA A CA 1
ATOM 562 C C . ALA A 1 74 ? 15.639 -7.460 -4.752 1.00 94.69 74 ALA A C 1
ATOM 564 O O . ALA A 1 74 ? 14.496 -7.144 -5.098 1.00 94.69 74 ALA A O 1
ATOM 565 N N . PRO A 1 75 ? 15.914 -7.835 -3.485 1.00 94.50 75 PRO A N 1
ATOM 566 C CA . PRO A 1 75 ? 14.876 -8.149 -2.498 1.00 94.50 75 PRO A CA 1
ATOM 567 C C . PRO A 1 75 ? 13.807 -7.064 -2.318 1.00 94.50 75 PRO A C 1
ATOM 569 O O . PRO A 1 75 ? 12.626 -7.373 -2.173 1.00 94.50 75 PRO A O 1
ATOM 572 N N . ARG A 1 76 ? 14.199 -5.783 -2.374 1.00 95.06 76 ARG A N 1
ATOM 573 C CA . ARG A 1 76 ? 13.266 -4.648 -2.271 1.00 95.06 76 ARG A CA 1
ATOM 574 C C . ARG A 1 76 ? 12.344 -4.516 -3.485 1.00 95.06 76 ARG A C 1
ATOM 576 O O . ARG A 1 76 ? 11.159 -4.256 -3.307 1.00 95.06 76 ARG A O 1
ATOM 583 N N . LEU A 1 77 ? 12.865 -4.707 -4.699 1.00 95.62 77 LEU A N 1
ATOM 584 C CA . LEU A 1 77 ? 12.054 -4.641 -5.920 1.00 95.62 77 LEU A CA 1
ATOM 585 C C . LEU A 1 77 ? 11.119 -5.845 -6.028 1.00 95.62 77 LEU A C 1
ATOM 587 O O . LEU A 1 77 ? 9.958 -5.668 -6.381 1.00 95.62 77 LEU A O 1
ATOM 591 N N . ILE A 1 78 ? 11.592 -7.037 -5.653 1.00 97.69 78 ILE A N 1
ATOM 592 C CA . ILE A 1 78 ? 10.759 -8.244 -5.591 1.00 97.69 78 ILE A CA 1
ATOM 593 C C . ILE A 1 78 ? 9.606 -8.033 -4.603 1.00 97.69 78 ILE A C 1
ATOM 595 O O . ILE A 1 78 ? 8.449 -8.186 -4.980 1.00 97.69 78 ILE A O 1
ATOM 599 N N . ALA A 1 79 ? 9.893 -7.592 -3.373 1.00 97.69 79 ALA A N 1
ATOM 600 C CA . ALA A 1 79 ? 8.856 -7.358 -2.366 1.00 97.69 79 ALA A CA 1
ATOM 601 C C . ALA A 1 79 ? 7.836 -6.288 -2.798 1.00 97.69 79 ALA A C 1
ATOM 603 O O . ALA A 1 79 ? 6.638 -6.436 -2.556 1.00 97.69 79 ALA A O 1
ATOM 604 N N . ALA A 1 80 ? 8.290 -5.217 -3.457 1.00 96.62 80 ALA A N 1
ATOM 605 C CA . ALA A 1 80 ? 7.402 -4.176 -3.965 1.00 96.62 80 ALA A CA 1
ATOM 606 C C . ALA A 1 80 ? 6.539 -4.657 -5.142 1.00 96.62 80 ALA A C 1
ATOM 608 O O . ALA A 1 80 ? 5.361 -4.309 -5.220 1.00 96.62 80 ALA A O 1
ATOM 609 N N . ALA A 1 81 ? 7.098 -5.481 -6.029 1.00 97.62 81 ALA A N 1
ATOM 610 C CA . ALA A 1 81 ? 6.355 -6.092 -7.121 1.00 97.62 81 ALA A CA 1
ATOM 611 C C . ALA A 1 81 ? 5.289 -7.061 -6.596 1.00 97.62 81 ALA A C 1
ATOM 613 O O . ALA A 1 81 ?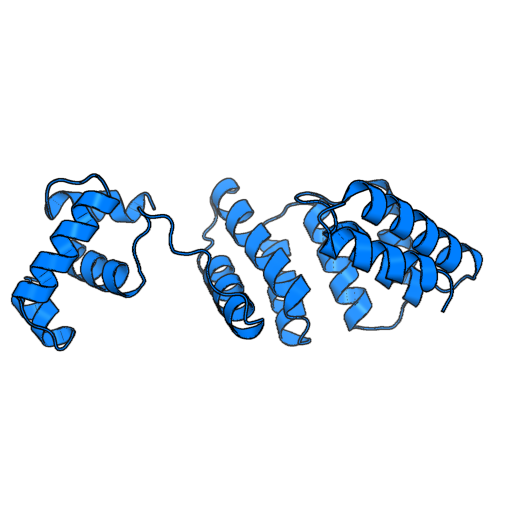 4.126 -6.972 -6.984 1.00 97.62 81 ALA A O 1
ATOM 614 N N . GLU A 1 82 ? 5.655 -7.936 -5.660 1.00 97.31 82 GLU A N 1
ATOM 615 C CA . GLU A 1 82 ? 4.727 -8.866 -5.015 1.00 97.31 82 GLU A CA 1
ATOM 616 C C . GLU A 1 82 ? 3.576 -8.140 -4.308 1.00 97.31 82 GLU A C 1
ATOM 618 O O . GLU A 1 82 ? 2.430 -8.560 -4.434 1.00 97.31 82 GLU A O 1
ATOM 623 N N . ALA A 1 83 ? 3.842 -7.006 -3.652 1.00 96.50 83 ALA A N 1
ATOM 624 C CA . ALA A 1 83 ? 2.798 -6.176 -3.053 1.00 96.50 83 ALA A CA 1
ATOM 625 C C . ALA A 1 83 ? 1.774 -5.660 -4.083 1.00 96.50 83 ALA A C 1
ATOM 627 O O . ALA A 1 83 ? 0.569 -5.680 -3.828 1.00 96.50 83 ALA A O 1
ATOM 628 N N . VAL A 1 84 ? 2.227 -5.244 -5.270 1.00 96.38 84 VAL A N 1
ATOM 629 C CA . VAL A 1 84 ? 1.333 -4.850 -6.374 1.00 96.38 84 VAL A CA 1
ATOM 630 C C . VAL A 1 84 ? 0.545 -6.053 -6.907 1.00 96.38 84 VAL A C 1
ATOM 632 O O . VAL A 1 84 ? -0.647 -5.940 -7.194 1.00 96.38 84 VAL A O 1
ATOM 635 N N . LEU A 1 85 ? 1.172 -7.227 -7.001 1.00 96.44 85 LEU A N 1
ATOM 636 C CA . LEU A 1 85 ? 0.488 -8.464 -7.393 1.00 96.44 85 LEU A CA 1
ATOM 637 C C . LEU A 1 85 ? -0.503 -8.963 -6.326 1.00 96.44 85 LEU A C 1
ATOM 639 O O . LEU A 1 85 ? -1.436 -9.687 -6.661 1.00 96.44 85 LEU A O 1
ATOM 643 N N . ALA A 1 86 ? -0.323 -8.609 -5.054 1.00 95.94 86 ALA A N 1
ATOM 644 C CA . ALA A 1 86 ? -1.296 -8.879 -3.996 1.00 95.94 86 ALA A CA 1
ATOM 645 C C . ALA A 1 86 ? -2.501 -7.927 -4.095 1.00 95.94 86 ALA A C 1
ATOM 647 O O . ALA A 1 86 ? -3.650 -8.355 -3.958 1.00 95.94 86 ALA A O 1
ATOM 648 N N . LEU A 1 87 ? -2.269 -6.649 -4.431 1.00 94.25 87 LEU A N 1
ATOM 649 C CA . LEU A 1 87 ? -3.343 -5.677 -4.686 1.00 94.25 87 LEU A CA 1
ATOM 650 C C . LEU A 1 87 ? -4.303 -6.116 -5.787 1.00 94.25 87 LEU A C 1
ATOM 652 O O . LEU A 1 87 ? -5.510 -5.915 -5.655 1.00 94.25 87 LEU A O 1
ATOM 656 N N . SER A 1 88 ? -3.798 -6.725 -6.863 1.00 95.06 88 SER A N 1
ATOM 657 C CA . SER A 1 88 ? -4.660 -7.193 -7.954 1.00 95.06 88 SER A CA 1
ATOM 658 C C . SER A 1 88 ? -5.614 -8.311 -7.516 1.00 95.06 88 SER A C 1
ATOM 660 O O . SER A 1 88 ? -6.739 -8.379 -8.015 1.00 95.06 88 SER A O 1
ATOM 662 N N . ARG A 1 89 ? -5.205 -9.139 -6.544 1.00 94.75 89 ARG A N 1
ATOM 663 C CA . ARG A 1 89 ? -6.022 -10.221 -5.967 1.00 94.75 89 ARG A CA 1
ATOM 664 C C . ARG A 1 89 ? -7.040 -9.700 -4.958 1.00 94.75 89 ARG A C 1
ATOM 666 O O . ARG A 1 89 ? -8.149 -10.220 -4.884 1.00 94.75 89 ARG A O 1
ATOM 673 N N . GLY A 1 90 ? -6.689 -8.656 -4.206 1.00 93.06 90 GLY A N 1
ATOM 674 C CA . GLY A 1 90 ? -7.588 -8.017 -3.241 1.00 93.06 90 GLY A CA 1
ATOM 675 C C . GLY A 1 90 ? -7.909 -8.889 -2.022 1.00 93.06 90 GLY A C 1
ATOM 676 O O . GLY A 1 90 ? -9.016 -8.825 -1.494 1.00 93.06 90 GLY A O 1
ATOM 677 N N . ILE A 1 91 ? -6.968 -9.726 -1.583 1.00 95.75 91 ILE A N 1
ATOM 678 C CA . ILE A 1 91 ? -7.114 -10.568 -0.388 1.00 95.75 91 ILE A CA 1
ATOM 679 C C . ILE A 1 91 ? -6.538 -9.813 0.813 1.00 95.75 91 ILE A C 1
ATOM 681 O O . ILE A 1 91 ? -5.330 -9.615 0.894 1.00 95.75 91 ILE A O 1
ATOM 685 N N . GLY A 1 92 ? -7.381 -9.393 1.763 1.00 94.75 92 GLY A N 1
ATOM 686 C CA . GLY A 1 92 ? -6.982 -8.473 2.835 1.00 94.75 92 GLY A CA 1
ATOM 687 C C . GLY A 1 92 ? -5.837 -8.980 3.723 1.00 94.75 92 GLY A C 1
ATOM 688 O O . GLY A 1 92 ? -4.997 -8.188 4.141 1.00 94.75 92 GLY A O 1
ATOM 689 N N . THR A 1 93 ? -5.770 -10.291 3.979 1.00 95.69 93 THR A N 1
ATOM 690 C CA . THR A 1 93 ? -4.655 -10.935 4.702 1.00 95.69 93 THR A CA 1
ATOM 691 C C . THR A 1 93 ? -3.338 -10.793 3.964 1.00 95.69 93 THR A C 1
ATOM 693 O O . THR A 1 93 ? -2.365 -10.341 4.553 1.00 95.69 93 THR A O 1
ATOM 696 N N . GLU A 1 94 ? -3.321 -11.131 2.672 1.00 97.31 94 GLU A N 1
ATOM 697 C CA . GLU A 1 94 ? -2.107 -11.052 1.857 1.00 97.31 94 GLU A CA 1
ATOM 698 C C . GLU A 1 94 ? -1.600 -9.608 1.799 1.00 97.31 94 GLU A C 1
ATOM 700 O O . GLU A 1 94 ? -0.403 -9.358 1.927 1.00 97.31 94 GLU A O 1
ATOM 705 N N . LEU A 1 95 ? -2.513 -8.637 1.675 1.00 97.25 95 LEU A N 1
ATOM 706 C CA . LEU A 1 95 ? -2.161 -7.217 1.712 1.00 97.25 95 LEU A CA 1
ATOM 707 C C . LEU A 1 95 ? -1.466 -6.838 3.029 1.00 97.25 95 LEU A C 1
ATOM 709 O O . LEU A 1 95 ? -0.456 -6.138 3.002 1.00 97.25 95 LEU A O 1
ATOM 713 N N . LEU A 1 96 ? -1.966 -7.313 4.173 1.00 96.94 96 LEU A N 1
ATOM 714 C CA . LEU A 1 96 ? -1.356 -7.048 5.478 1.00 96.94 96 LEU A CA 1
ATOM 715 C C . LEU A 1 96 ? 0.018 -7.724 5.635 1.00 96.94 96 LEU A C 1
ATOM 717 O O . LEU A 1 96 ? 0.956 -7.095 6.137 1.00 96.94 96 LEU A O 1
ATOM 721 N N . ASP A 1 97 ? 0.164 -8.962 5.164 1.00 98.06 97 ASP A N 1
ATOM 722 C CA . ASP A 1 97 ? 1.430 -9.704 5.214 1.00 98.06 97 ASP A CA 1
ATOM 723 C C . ASP A 1 97 ? 2.509 -9.002 4.378 1.00 98.06 97 ASP A C 1
ATOM 725 O O . ASP A 1 97 ? 3.615 -8.723 4.856 1.00 98.06 97 ASP A O 1
ATOM 729 N N . HIS A 1 98 ? 2.169 -8.616 3.145 1.00 98.19 98 HIS A N 1
ATOM 730 C CA . HIS A 1 98 ? 3.066 -7.850 2.284 1.00 98.19 98 HIS A CA 1
ATOM 731 C C . HIS A 1 98 ? 3.365 -6.455 2.855 1.00 98.19 98 HIS A C 1
ATOM 733 O O . HIS A 1 98 ? 4.496 -5.980 2.729 1.00 98.19 98 HIS A O 1
ATOM 739 N N . ALA A 1 99 ? 2.405 -5.806 3.524 1.00 97.94 99 ALA A N 1
ATOM 740 C CA . ALA A 1 99 ? 2.609 -4.485 4.119 1.00 97.94 99 ALA A CA 1
ATOM 741 C C . ALA A 1 99 ? 3.620 -4.570 5.265 1.00 97.94 99 ALA A C 1
ATOM 743 O O . ALA A 1 99 ? 4.543 -3.759 5.352 1.00 97.94 99 ALA A O 1
ATOM 744 N N . THR A 1 100 ? 3.488 -5.604 6.096 1.00 97.56 100 THR A N 1
ATOM 745 C CA . THR A 1 100 ? 4.420 -5.910 7.183 1.00 97.56 100 THR A CA 1
ATOM 746 C C . THR A 1 100 ? 5.810 -6.212 6.632 1.00 97.56 100 THR A C 1
ATOM 748 O O . THR A 1 100 ? 6.796 -5.640 7.094 1.00 97.56 100 THR A O 1
ATOM 751 N N . ARG A 1 101 ? 5.912 -7.036 5.582 1.00 97.75 101 ARG A N 1
ATOM 752 C CA . ARG A 1 101 ? 7.195 -7.329 4.930 1.00 97.75 101 ARG A CA 1
ATOM 753 C C . ARG A 1 101 ? 7.863 -6.065 4.383 1.00 97.75 101 ARG A C 1
ATOM 755 O O . ARG A 1 101 ? 9.055 -5.861 4.608 1.00 97.75 101 ARG A O 1
ATOM 762 N N . LEU A 1 102 ? 7.119 -5.184 3.717 1.00 97.56 102 LEU A N 1
ATOM 763 C CA . LEU A 1 102 ? 7.652 -3.908 3.228 1.00 97.56 102 LEU A CA 1
ATOM 764 C C . LEU A 1 102 ? 8.122 -2.995 4.372 1.00 97.56 102 LEU A C 1
ATOM 766 O O . LEU A 1 102 ? 9.183 -2.381 4.249 1.00 97.56 102 LEU A O 1
ATOM 770 N N . ASP A 1 103 ? 7.390 -2.947 5.491 1.00 96.69 103 ASP A N 1
ATOM 771 C CA . ASP A 1 103 ? 7.804 -2.224 6.702 1.00 96.69 103 ASP A CA 1
ATOM 772 C C . ASP A 1 103 ? 9.151 -2.747 7.229 1.00 96.69 103 ASP A C 1
ATOM 774 O O . ASP A 1 103 ? 10.073 -1.962 7.448 1.00 96.69 103 ASP A O 1
ATOM 778 N N . THR A 1 104 ? 9.327 -4.072 7.329 1.00 96.31 104 THR A N 1
ATOM 779 C CA . THR A 1 104 ? 10.606 -4.663 7.781 1.00 96.31 104 THR A CA 1
ATOM 780 C C . THR A 1 104 ? 11.792 -4.334 6.869 1.00 96.31 104 THR A C 1
ATOM 782 O O . THR A 1 104 ? 12.921 -4.225 7.338 1.00 96.31 104 THR A O 1
ATOM 785 N N . LEU A 1 105 ? 11.546 -4.111 5.573 1.00 95.75 105 LEU A N 1
ATOM 786 C CA . LEU A 1 105 ? 12.569 -3.711 4.599 1.00 95.75 105 LEU A CA 1
ATOM 787 C C . LEU A 1 105 ? 12.859 -2.196 4.603 1.00 95.75 105 LEU A C 1
ATOM 789 O O . LEU A 1 105 ? 13.714 -1.730 3.833 1.00 95.75 105 LEU A O 1
ATOM 793 N N . GLY A 1 106 ? 12.157 -1.428 5.444 1.00 94.25 106 GLY A N 1
ATOM 794 C CA . GLY A 1 106 ? 12.229 0.032 5.531 1.00 94.25 106 GLY A CA 1
ATOM 795 C C . GLY A 1 106 ? 11.482 0.759 4.408 1.00 94.25 106 GLY A C 1
ATOM 796 O O . GLY A 1 106 ? 11.690 1.953 4.191 1.00 94.25 106 GLY A O 1
ATOM 797 N N . MET A 1 107 ? 10.624 0.059 3.661 1.00 94.38 107 MET A N 1
ATOM 798 C CA . MET A 1 107 ? 9.878 0.603 2.523 1.00 94.38 107 MET A CA 1
ATOM 799 C C . MET A 1 107 ? 8.548 1.207 2.993 1.00 94.38 107 MET A C 1
ATOM 801 O O . MET A 1 107 ? 7.466 0.738 2.648 1.00 94.38 107 MET A O 1
ATOM 805 N N . ASN A 1 108 ? 8.638 2.272 3.792 1.00 93.62 108 ASN A N 1
ATOM 806 C CA . ASN A 1 108 ? 7.506 2.812 4.554 1.00 93.62 108 ASN A CA 1
ATOM 807 C C . ASN A 1 108 ? 6.327 3.290 3.687 1.00 93.62 108 ASN A C 1
ATOM 809 O O . ASN A 1 108 ? 5.175 3.064 4.044 1.00 93.62 108 ASN A O 1
ATOM 813 N N . ALA A 1 109 ? 6.594 3.950 2.555 1.00 90.19 109 ALA A N 1
ATOM 814 C CA . ALA A 1 109 ? 5.547 4.503 1.691 1.00 90.19 109 ALA A CA 1
ATOM 815 C C . ALA A 1 109 ? 4.659 3.427 1.026 1.00 90.19 109 ALA A C 1
ATOM 817 O O . ALA A 1 109 ? 3.436 3.513 1.166 1.00 90.19 109 ALA A O 1
ATOM 818 N N . PRO A 1 110 ? 5.207 2.403 0.339 1.00 92.62 110 PRO A N 1
ATOM 819 C CA . PRO A 1 110 ? 4.381 1.322 -0.196 1.00 92.62 110 PRO A CA 1
ATOM 820 C C . PRO A 1 110 ? 3.787 0.444 0.915 1.00 92.62 110 PRO A C 1
ATOM 822 O O . PRO A 1 110 ? 2.647 0.009 0.778 1.00 92.62 110 PRO A O 1
ATOM 825 N N . ALA A 1 111 ? 4.494 0.249 2.038 1.00 95.62 111 ALA A N 1
ATOM 826 C CA . ALA A 1 111 ? 3.941 -0.444 3.203 1.00 95.62 111 ALA A CA 1
ATOM 827 C C . ALA A 1 111 ? 2.676 0.253 3.728 1.00 95.62 111 ALA A C 1
ATOM 829 O O . ALA A 1 111 ? 1.672 -0.402 3.995 1.00 95.62 111 ALA A O 1
ATOM 830 N N . TRP A 1 112 ? 2.704 1.587 3.836 1.00 94.62 112 TRP A N 1
ATOM 831 C CA . TRP A 1 112 ? 1.578 2.378 4.332 1.00 94.62 112 TRP A CA 1
ATOM 832 C C . TRP A 1 112 ? 0.363 2.234 3.425 1.00 94.62 112 TRP A C 1
ATOM 834 O O . TRP A 1 112 ? -0.713 1.889 3.906 1.00 94.62 112 T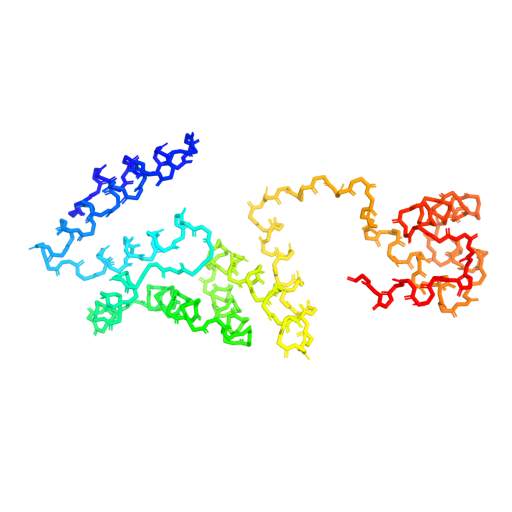RP A O 1
ATOM 844 N N . ARG A 1 113 ? 0.542 2.429 2.112 1.00 91.44 113 ARG A N 1
ATOM 845 C CA . ARG A 1 113 ? -0.566 2.304 1.158 1.00 91.44 113 ARG A CA 1
ATOM 846 C C . ARG A 1 113 ? -1.190 0.918 1.166 1.00 91.44 113 ARG A C 1
ATOM 848 O O . ARG A 1 113 ? -2.408 0.793 1.069 1.00 91.44 113 ARG A O 1
ATOM 855 N N . LEU A 1 114 ? -0.368 -0.120 1.284 1.00 95.19 114 LEU A N 1
ATOM 856 C CA . LEU A 1 114 ? -0.860 -1.489 1.323 1.00 95.19 114 LEU A CA 1
ATOM 857 C C . LEU A 1 114 ? -1.603 -1.787 2.632 1.00 95.19 114 LEU A C 1
ATOM 859 O O . LEU A 1 114 ? -2.659 -2.413 2.598 1.00 95.19 114 LEU A O 1
ATOM 863 N N . ALA A 1 115 ? -1.112 -1.269 3.763 1.00 95.06 115 ALA A N 1
ATOM 864 C CA . ALA A 1 115 ? -1.800 -1.351 5.049 1.00 95.06 115 ALA A CA 1
ATOM 865 C C . ALA A 1 115 ? -3.144 -0.600 5.040 1.00 95.06 115 ALA A C 1
ATOM 867 O O . ALA A 1 115 ? -4.123 -1.111 5.580 1.00 95.06 115 ALA A O 1
ATOM 868 N N . GLU A 1 116 ? -3.233 0.564 4.385 1.00 92.19 116 GLU A N 1
ATOM 869 C CA . GLU A 1 116 ? -4.511 1.266 4.189 1.00 92.19 116 GLU A CA 1
ATOM 870 C C . GLU A 1 116 ? -5.493 0.433 3.359 1.00 92.19 116 GLU A C 1
ATOM 872 O O . GLU A 1 116 ? -6.663 0.317 3.719 1.00 92.19 116 GLU A O 1
ATOM 877 N N . HIS A 1 117 ? -5.019 -0.207 2.290 1.00 93.50 117 HIS A N 1
ATOM 878 C CA . HIS A 1 117 ? -5.852 -1.091 1.476 1.00 93.50 117 HIS A CA 1
ATOM 879 C C . HIS A 1 117 ? -6.301 -2.340 2.249 1.00 93.50 117 HIS A C 1
ATOM 881 O O . HIS A 1 117 ? -7.447 -2.770 2.131 1.00 93.50 117 HIS A O 1
ATOM 887 N N . ALA A 1 118 ? -5.429 -2.916 3.079 1.00 94.69 118 ALA A N 1
ATOM 888 C CA . ALA A 1 118 ? -5.784 -4.023 3.960 1.00 94.69 118 ALA A CA 1
ATOM 889 C C . ALA A 1 118 ? -6.850 -3.600 4.985 1.00 94.69 118 ALA A C 1
ATOM 891 O O . ALA A 1 118 ? -7.817 -4.332 5.196 1.00 94.69 118 ALA A O 1
ATOM 892 N N . ALA A 1 119 ? -6.719 -2.403 5.568 1.00 91.19 119 ALA A N 1
ATOM 893 C CA . ALA A 1 119 ? -7.657 -1.869 6.553 1.00 91.19 119 ALA A CA 1
ATOM 894 C C . ALA A 1 119 ? -9.071 -1.667 5.985 1.00 91.19 119 ALA A C 1
ATOM 896 O O . ALA A 1 119 ? -10.041 -1.848 6.714 1.00 91.19 119 ALA A O 1
ATOM 897 N N . THR A 1 120 ? -9.204 -1.348 4.693 1.00 90.62 120 THR A N 1
ATOM 898 C CA . THR A 1 120 ? -10.511 -1.239 4.022 1.00 90.62 120 THR A CA 1
ATOM 899 C C . THR A 1 120 ? -11.031 -2.579 3.496 1.00 90.62 120 THR A C 1
ATOM 901 O O . THR A 1 120 ? -12.240 -2.802 3.468 1.00 90.62 120 THR A O 1
ATOM 904 N N . THR A 1 121 ? 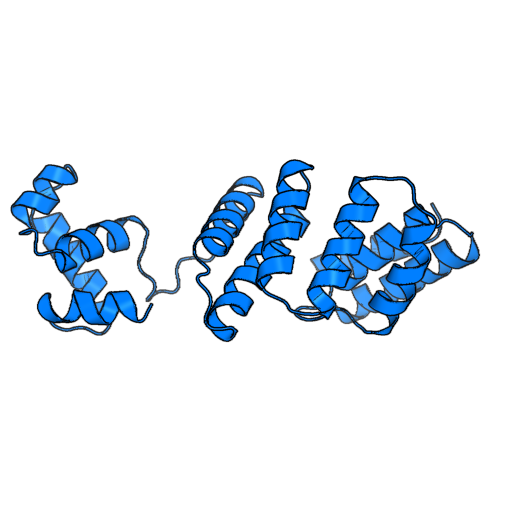-10.140 -3.495 3.107 1.00 92.19 121 THR A N 1
ATOM 905 C CA . THR A 1 121 ? -10.508 -4.783 2.492 1.00 92.19 121 THR A CA 1
ATOM 906 C C . THR A 1 121 ? -10.908 -5.842 3.524 1.00 92.19 121 THR A C 1
ATOM 908 O O . THR A 1 121 ? -11.847 -6.603 3.297 1.00 92.19 121 THR A O 1
ATOM 911 N N . LEU A 1 122 ? -10.223 -5.903 4.671 1.00 86.69 122 LEU A N 1
ATOM 912 C CA . LEU A 1 122 ? -10.466 -6.910 5.714 1.00 86.69 122 LEU A CA 1
ATOM 913 C C . LEU A 1 122 ? -11.894 -6.864 6.301 1.00 86.69 122 LEU A C 1
ATOM 915 O O . LEU A 1 122 ? -12.509 -7.931 6.386 1.00 86.69 122 LEU A O 1
ATOM 919 N N . PRO A 1 123 ? -12.476 -5.692 6.637 1.00 85.19 123 PRO A N 1
ATOM 920 C CA . PRO A 1 123 ? -13.858 -5.613 7.115 1.00 85.19 123 PRO A CA 1
ATOM 921 C C . PRO A 1 123 ? -14.870 -6.100 6.078 1.00 85.19 123 PRO A C 1
ATOM 923 O O . PRO A 1 123 ? -15.791 -6.838 6.419 1.00 85.19 123 PRO A O 1
ATOM 926 N N . ALA A 1 124 ? -14.669 -5.749 4.802 1.00 86.88 124 ALA A N 1
ATOM 927 C CA . ALA A 1 124 ? -15.523 -6.200 3.702 1.00 86.88 124 ALA A CA 1
ATOM 928 C C . ALA A 1 124 ? -15.482 -7.729 3.509 1.00 86.88 124 ALA A C 1
ATOM 930 O O . ALA A 1 124 ? -16.403 -8.308 2.942 1.00 86.88 124 ALA A O 1
ATOM 931 N N . GLN A 1 125 ? -14.432 -8.385 4.009 1.00 89.94 125 GLN A N 1
ATOM 932 C CA . GLN A 1 125 ? -14.266 -9.840 4.027 1.00 89.94 125 GLN A CA 1
ATOM 933 C C . GLN A 1 125 ? -14.688 -10.475 5.365 1.00 89.94 125 GLN A C 1
ATOM 935 O O . GLN A 1 125 ? -14.445 -11.661 5.579 1.00 89.94 125 GLN A O 1
ATOM 940 N N . GLY A 1 126 ? -15.289 -9.706 6.282 1.00 81.56 126 GLY A N 1
ATOM 941 C CA . GLY A 1 126 ? -15.718 -10.183 7.600 1.00 81.56 126 GLY A CA 1
ATOM 942 C C . GLY A 1 126 ? -14.563 -10.508 8.554 1.00 81.56 126 GLY A C 1
ATOM 943 O O . GLY A 1 126 ? -14.727 -11.329 9.455 1.00 81.56 126 GLY A O 1
ATOM 944 N N . ARG A 1 127 ? -13.380 -9.911 8.353 1.00 81.88 127 ARG A N 1
ATOM 945 C CA . ARG A 1 127 ? -12.166 -10.189 9.138 1.00 81.88 127 ARG A CA 1
ATOM 946 C C . ARG A 1 127 ? -11.778 -8.999 10.014 1.00 81.88 127 ARG A C 1
ATOM 948 O O . ARG A 1 127 ? -12.023 -7.841 9.675 1.00 81.88 127 ARG A O 1
ATOM 955 N N . HIS A 1 128 ? -11.121 -9.285 11.138 1.00 78.25 128 HIS A N 1
ATOM 956 C CA . HIS A 1 128 ? -10.539 -8.253 11.995 1.00 78.25 128 HIS A CA 1
ATOM 957 C C . HIS A 1 128 ? -9.442 -7.477 11.250 1.00 78.25 128 HIS A C 1
ATOM 959 O O . HIS A 1 128 ? -8.655 -8.059 10.505 1.00 78.25 128 HIS A O 1
ATOM 965 N N . HIS A 1 129 ? -9.402 -6.159 11.455 1.00 87.81 129 HIS A N 1
ATOM 966 C CA . HIS A 1 129 ? -8.559 -5.231 10.693 1.00 87.81 129 HIS A CA 1
ATOM 967 C C . HIS A 1 129 ? -7.743 -4.277 11.583 1.00 87.81 129 HIS A C 1
ATOM 969 O O . HIS A 1 129 ? -7.073 -3.378 11.073 1.00 87.81 129 HIS A O 1
ATOM 975 N N . SER A 1 130 ? -7.769 -4.478 12.907 1.00 77.75 130 SER A N 1
ATOM 976 C CA . SER A 1 130 ? -7.052 -3.653 13.890 1.00 77.75 130 SER A CA 1
ATOM 977 C C . SER A 1 130 ? -5.560 -3.552 13.581 1.00 77.75 130 SER A C 1
ATOM 979 O O . SER A 1 130 ? -4.994 -2.463 13.627 1.00 77.75 130 SER A O 1
ATOM 981 N N . ASP A 1 131 ? -4.937 -4.663 13.194 1.00 74.31 131 ASP A N 1
ATOM 982 C CA . ASP A 1 131 ? -3.500 -4.723 12.918 1.00 74.31 131 ASP A CA 1
ATOM 983 C C . ASP A 1 131 ? -3.133 -3.906 11.675 1.00 74.31 131 ASP A C 1
ATOM 985 O O . ASP A 1 131 ? -2.140 -3.177 11.675 1.00 74.31 131 ASP A O 1
ATOM 989 N N . ALA A 1 132 ? -3.984 -3.944 10.644 1.00 82.25 132 ALA A N 1
ATOM 990 C CA . ALA A 1 132 ? -3.825 -3.124 9.448 1.00 82.25 132 ALA A CA 1
ATOM 991 C C . ALA A 1 132 ? -3.968 -1.626 9.762 1.00 82.25 132 ALA A C 1
ATOM 993 O O . ALA A 1 132 ? -3.151 -0.823 9.311 1.00 82.25 132 ALA A O 1
ATOM 994 N N . VAL A 1 133 ? -4.946 -1.248 10.595 1.00 83.44 133 VAL A N 1
ATOM 995 C CA . VAL A 1 133 ? -5.152 0.144 11.037 1.00 83.44 133 VAL A CA 1
ATOM 996 C C . VAL A 1 133 ? -3.968 0.654 11.858 1.00 83.44 133 VAL A C 1
ATOM 998 O O . VAL A 1 133 ? -3.488 1.769 11.626 1.00 83.44 133 VAL A O 1
ATOM 1001 N N . LEU A 1 134 ? -3.466 -0.150 12.798 1.00 80.50 134 LEU A N 1
ATOM 1002 C CA . LEU A 1 134 ? -2.310 0.199 13.626 1.00 80.50 134 LEU A CA 1
ATOM 1003 C C . LEU A 1 134 ? -1.040 0.338 12.781 1.00 80.50 134 LEU A C 1
ATOM 1005 O O . LEU A 1 134 ? -0.296 1.312 12.940 1.00 80.50 134 LEU A O 1
ATOM 1009 N N . LEU A 1 135 ? -0.810 -0.591 11.849 1.00 88.12 135 LEU A N 1
ATOM 1010 C CA . LEU A 1 135 ? 0.315 -0.535 10.920 1.00 88.12 135 LEU A CA 1
ATOM 1011 C C . LEU A 1 135 ? 0.250 0.721 10.042 1.00 88.12 135 LEU A C 1
ATOM 1013 O O . LEU A 1 135 ? 1.230 1.470 9.987 1.00 88.12 135 LEU A O 1
ATOM 1017 N N . ALA A 1 136 ? -0.901 0.990 9.419 1.00 90.19 136 ALA A N 1
ATOM 1018 C CA . ALA A 1 136 ? -1.114 2.173 8.590 1.00 90.19 136 ALA A CA 1
ATOM 1019 C C . ALA A 1 136 ? -0.886 3.466 9.388 1.00 90.19 136 ALA A C 1
ATOM 1021 O O . ALA A 1 136 ? -0.148 4.344 8.941 1.00 90.19 136 ALA A O 1
ATOM 1022 N N . SER A 1 137 ? -1.434 3.559 10.603 1.00 85.06 137 SER A N 1
ATOM 1023 C CA . SER A 1 137 ? -1.281 4.728 11.482 1.00 85.06 137 SER A CA 1
ATOM 1024 C C . SER A 1 137 ? 0.180 4.975 11.873 1.00 85.06 137 SER A C 1
ATOM 1026 O O . SER A 1 137 ? 0.670 6.105 11.802 1.00 85.06 137 SER A O 1
ATOM 1028 N N . ARG A 1 138 ? 0.910 3.914 12.236 1.00 90.00 138 ARG A N 1
ATOM 1029 C CA . ARG A 1 138 ? 2.334 3.986 12.591 1.00 90.00 138 ARG A CA 1
ATOM 1030 C C . ARG A 1 138 ? 3.198 4.420 11.407 1.00 90.00 138 ARG A C 1
ATOM 1032 O O . ARG A 1 138 ? 4.070 5.274 11.565 1.00 90.00 138 ARG A O 1
ATOM 1039 N N . LEU A 1 139 ? 2.964 3.852 10.225 1.00 92.75 139 LEU A N 1
ATOM 1040 C CA . LEU A 1 139 ? 3.710 4.194 9.013 1.00 92.75 139 LEU A CA 1
ATOM 1041 C C . LEU A 1 139 ? 3.415 5.618 8.547 1.00 92.75 139 LEU A C 1
ATOM 1043 O O . LEU A 1 139 ? 4.338 6.354 8.207 1.00 92.75 139 LEU A O 1
ATOM 1047 N N . ARG A 1 140 ? 2.152 6.038 8.618 1.00 88.88 140 ARG A N 1
ATOM 1048 C CA . ARG A 1 140 ? 1.736 7.413 8.348 1.00 88.88 140 ARG A CA 1
ATOM 1049 C C . ARG A 1 140 ? 2.500 8.417 9.216 1.00 88.88 140 ARG A C 1
ATOM 1051 O O . ARG A 1 140 ? 3.043 9.386 8.689 1.00 88.88 140 ARG A O 1
ATOM 1058 N N . HIS A 1 141 ? 2.604 8.148 10.521 1.00 85.62 141 HIS A N 1
ATOM 1059 C CA . HIS A 1 141 ? 3.392 8.971 11.441 1.00 85.62 141 HIS A CA 1
ATOM 1060 C C . HIS A 1 141 ? 4.879 9.010 11.049 1.00 85.62 141 HIS A C 1
ATOM 1062 O O . HIS A 1 141 ? 5.469 10.086 10.992 1.00 85.62 141 HIS A O 1
ATOM 1068 N N . ARG A 1 142 ? 5.492 7.860 10.726 1.00 90.12 142 ARG A N 1
ATOM 1069 C CA . ARG A 1 142 ? 6.900 7.794 10.274 1.00 90.12 142 ARG A CA 1
ATOM 1070 C C . ARG A 1 142 ? 7.158 8.572 8.985 1.00 90.12 142 ARG A C 1
ATOM 1072 O O . ARG A 1 142 ? 8.250 9.097 8.809 1.00 90.12 142 ARG A O 1
ATOM 1079 N N . LEU A 1 143 ? 6.174 8.637 8.092 1.00 88.94 143 LEU A N 1
ATOM 1080 C CA . LEU A 1 143 ? 6.258 9.381 6.837 1.00 88.94 143 LEU A CA 1
ATOM 1081 C C . LEU A 1 143 ? 6.035 10.892 7.017 1.00 88.94 143 LEU A C 1
ATOM 1083 O O . LEU A 1 143 ? 6.101 11.626 6.035 1.00 88.94 143 LEU A O 1
ATOM 1087 N N . GLY A 1 144 ? 5.739 11.367 8.233 1.00 87.62 144 GLY A N 1
ATOM 1088 C CA . GLY A 1 144 ? 5.404 12.774 8.472 1.00 87.62 144 GLY A CA 1
ATOM 1089 C C . GLY A 1 144 ? 4.101 13.207 7.792 1.00 87.62 144 GLY A C 1
ATOM 1090 O O . GLY A 1 144 ? 3.848 14.399 7.637 1.00 87.62 144 GLY A O 1
ATOM 1091 N N . LEU A 1 145 ? 3.268 12.249 7.371 1.00 80.75 145 LEU A N 1
ATOM 1092 C CA . LEU A 1 145 ? 1.972 12.524 6.771 1.00 80.75 145 LEU A CA 1
ATOM 1093 C C . LEU A 1 145 ? 1.012 12.877 7.902 1.00 80.75 145 LEU A C 1
ATOM 1095 O O . LEU A 1 145 ? 0.459 11.996 8.562 1.00 80.75 145 LEU A O 1
ATOM 1099 N N . THR A 1 146 ? 0.817 14.171 8.148 1.00 59.59 146 THR A N 1
ATOM 1100 C CA . THR A 1 146 ? -0.125 14.671 9.154 1.00 59.59 146 THR A CA 1
ATOM 1101 C C . THR A 1 146 ? -1.467 13.944 8.991 1.00 59.59 146 THR A C 1
ATOM 1103 O O . THR A 1 146 ? -1.906 13.735 7.848 1.00 59.59 146 THR A O 1
ATOM 1106 N N . PRO A 1 147 ? -2.119 13.473 10.075 1.00 52.62 147 PRO A N 1
ATOM 1107 C CA . PRO A 1 147 ? -3.464 12.918 9.959 1.00 52.62 147 PRO A CA 1
ATOM 1108 C C . PRO A 1 147 ? -4.340 13.913 9.188 1.00 52.62 147 PRO A C 1
ATOM 1110 O O . PRO A 1 147 ? -4.128 15.126 9.329 1.00 52.62 147 PRO A O 1
ATOM 1113 N N . PRO A 1 148 ? -5.321 13.457 8.378 1.00 50.66 148 PRO A N 1
ATOM 1114 C CA . PRO A 1 148 ? -6.362 14.382 7.974 1.00 50.66 148 PRO A CA 1
ATOM 1115 C C . PRO A 1 148 ? -6.892 14.908 9.305 1.00 50.66 148 PRO A C 1
ATOM 1117 O O . PRO A 1 148 ? -7.006 14.131 10.264 1.00 50.66 148 PRO A O 1
ATOM 1120 N N . ARG A 1 149 ? -7.139 16.217 9.417 1.00 48.41 149 ARG A N 1
ATOM 1121 C CA . ARG A 1 149 ? -7.877 16.739 10.571 1.00 48.41 149 ARG A CA 1
ATOM 1122 C C . ARG A 1 149 ? -9.004 15.735 10.825 1.00 48.41 149 ARG A C 1
ATOM 1124 O O . ARG A 1 149 ? -9.687 15.431 9.840 1.00 48.41 149 ARG A O 1
ATOM 1131 N N . PRO A 1 150 ? -9.105 15.130 12.031 1.00 52.22 150 PRO A N 1
ATOM 1132 C CA . PRO A 1 150 ? -10.118 14.114 12.273 1.00 52.22 150 PRO A CA 1
ATOM 1133 C C . PRO A 1 150 ? -11.408 14.668 11.694 1.00 52.22 150 PRO A C 1
ATOM 1135 O O . PRO A 1 150 ? -11.675 15.863 11.902 1.00 52.22 150 PRO A O 1
ATOM 1138 N N . LEU A 1 151 ? -12.113 13.857 10.886 1.00 51.34 151 LEU A N 1
ATOM 1139 C CA . LEU A 1 151 ? -13.433 14.236 10.379 1.00 51.34 151 LEU A CA 1
ATOM 1140 C C . LEU A 1 151 ? -14.141 14.925 11.550 1.00 51.34 151 LEU A C 1
ATOM 1142 O O . LEU A 1 151 ? -13.973 14.440 12.673 1.00 51.34 151 LEU A O 1
ATOM 1146 N N . PRO A 1 152 ? -14.813 16.072 11.364 1.00 56.75 152 PRO A N 1
ATOM 1147 C CA . PRO A 1 152 ? -15.370 16.842 12.480 1.00 56.75 152 PRO A CA 1
ATOM 1148 C C . PRO A 1 152 ? -16.098 15.973 13.526 1.00 56.75 152 PRO A C 1
ATOM 1150 O O . PRO A 1 152 ? -16.068 16.282 14.722 1.00 56.75 152 PRO A O 1
ATOM 1153 N N . ASP A 1 153 ? -16.619 14.833 13.067 1.00 63.03 153 ASP A N 1
ATOM 1154 C CA . ASP A 1 153 ? -17.403 13.861 13.813 1.00 63.03 153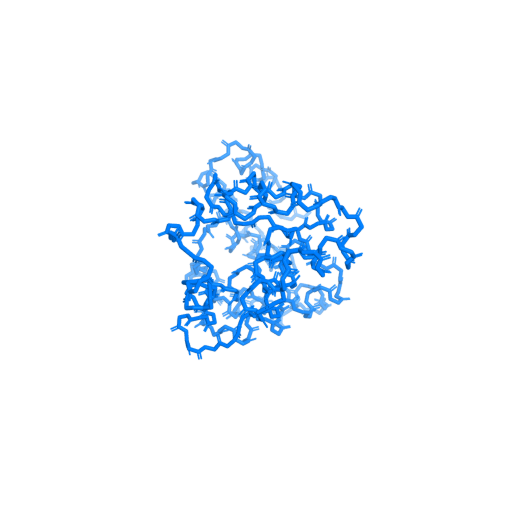 ASP A CA 1
ATOM 1155 C C . ASP A 1 153 ? -16.643 12.586 14.254 1.00 63.03 153 ASP A C 1
ATOM 1157 O O . ASP A 1 153 ? -17.181 11.784 15.008 1.00 63.03 153 ASP A O 1
ATOM 1161 N N . ALA A 1 154 ? -15.371 12.391 13.885 1.00 75.69 154 ALA A N 1
ATOM 1162 C CA . ALA A 1 154 ? -14.551 11.278 14.373 1.00 75.69 154 ALA A CA 1
ATOM 1163 C C . ALA A 1 154 ? -14.023 11.532 15.798 1.00 75.69 154 ALA A C 1
ATOM 1165 O O . ALA A 1 154 ? -13.602 12.645 16.154 1.00 75.69 154 ALA A O 1
ATOM 1166 N N . LEU A 1 155 ? -14.011 10.485 16.630 1.00 81.69 155 LEU A N 1
ATOM 1167 C CA . LEU A 1 155 ? -13.416 10.544 17.965 1.00 81.69 155 LEU A CA 1
ATOM 1168 C C . LEU A 1 155 ? -11.887 10.639 17.877 1.00 81.69 155 LEU A C 1
ATOM 1170 O O . LEU A 1 155 ? -11.230 9.923 17.126 1.00 81.69 155 LEU A O 1
ATOM 1174 N N . THR A 1 156 ? -11.307 11.522 18.680 1.00 84.56 156 THR A N 1
ATOM 1175 C CA . THR A 1 156 ? -9.856 11.592 18.904 1.00 84.56 156 THR A CA 1
ATOM 1176 C C . THR A 1 156 ? -9.383 10.432 19.789 1.00 84.56 156 THR A C 1
ATOM 1178 O O . THR A 1 156 ? -10.191 9.876 20.533 1.00 84.56 156 THR A O 1
ATOM 1181 N N . PRO A 1 157 ? -8.076 10.097 19.817 1.00 83.06 157 PRO A N 1
ATOM 1182 C CA . PRO A 1 157 ? -7.563 9.021 20.674 1.00 83.06 157 PRO A CA 1
ATOM 1183 C C . PRO A 1 157 ? -7.952 9.172 22.152 1.00 83.06 157 PRO A C 1
ATOM 1185 O O . PRO A 1 157 ? -8.336 8.206 22.806 1.00 83.06 157 PRO A O 1
ATOM 1188 N N . ARG A 1 158 ? -7.938 10.409 22.666 1.00 87.50 158 ARG A N 1
ATOM 1189 C CA . ARG A 1 158 ? -8.354 10.703 24.042 1.00 87.50 158 ARG A CA 1
ATOM 1190 C C . ARG A 1 158 ? -9.857 10.521 24.254 1.00 87.50 158 ARG A C 1
ATOM 1192 O O . ARG A 1 158 ? -10.281 10.070 25.312 1.00 87.50 158 ARG A O 1
ATOM 1199 N N . GLU A 1 159 ? -10.667 10.866 23.259 1.00 90.94 159 GLU A N 1
ATOM 1200 C CA . GLU A 1 159 ? -12.113 10.643 23.301 1.00 90.94 159 GLU A CA 1
ATOM 1201 C C . GLU A 1 159 ? -12.459 9.148 23.228 1.00 90.94 159 GLU A C 1
ATOM 1203 O O . GLU A 1 159 ? -13.363 8.718 23.936 1.00 90.94 159 GLU A O 1
ATOM 1208 N N . VAL A 1 160 ? -11.712 8.349 22.457 1.00 90.88 160 VAL A N 1
ATOM 1209 C CA . VAL A 1 160 ? -11.851 6.880 22.414 1.00 90.88 160 VAL A CA 1
ATOM 1210 C C . VAL A 1 160 ? -11.531 6.250 23.770 1.00 90.88 160 VAL A C 1
ATOM 1212 O O . VAL A 1 160 ? -12.279 5.390 24.237 1.00 90.88 160 VAL A O 1
ATOM 1215 N N . GLU A 1 161 ? -10.456 6.692 24.427 1.00 92.25 161 GLU A N 1
ATOM 1216 C CA . GLU A 1 161 ? -10.076 6.218 25.764 1.00 92.25 161 GLU A CA 1
ATOM 1217 C C . GLU A 1 161 ? -11.182 6.509 26.793 1.00 92.25 161 GLU A C 1
ATOM 1219 O O . GLU A 1 161 ? -11.613 5.617 27.527 1.00 92.25 161 GLU A O 1
ATOM 1224 N N . ILE A 1 162 ? -11.702 7.742 26.801 1.00 95.62 162 ILE A N 1
ATOM 1225 C CA . ILE A 1 162 ? -12.793 8.152 27.695 1.00 95.62 162 ILE A CA 1
ATOM 1226 C C . ILE A 1 162 ? -14.079 7.375 27.386 1.00 95.62 162 ILE A C 1
ATOM 1228 O O . ILE A 1 162 ? -14.715 6.871 28.310 1.00 95.62 162 ILE A O 1
ATOM 1232 N N . ALA A 1 163 ? -14.454 7.245 26.110 1.00 93.19 163 ALA A N 1
ATOM 1233 C CA . ALA A 1 163 ? -15.655 6.525 25.695 1.00 93.19 163 ALA A CA 1
ATOM 1234 C C . ALA A 1 163 ? -15.591 5.039 26.077 1.00 93.19 163 ALA A C 1
ATOM 1236 O O . ALA A 1 163 ? -16.574 4.503 26.582 1.00 93.19 163 ALA A O 1
ATOM 1237 N N . SER A 1 164 ? -14.429 4.400 25.915 1.00 91.06 164 SER A N 1
ATOM 1238 C CA . SER A 1 164 ? -14.203 2.994 26.281 1.00 91.06 164 SER A CA 1
ATOM 1239 C C . SER A 1 164 ? -14.350 2.758 27.784 1.00 91.06 164 SER A C 1
ATOM 1241 O O . SER A 1 164 ? -15.095 1.873 28.204 1.00 91.06 164 SER A O 1
ATOM 1243 N N . LEU A 1 165 ? -13.695 3.580 28.616 1.00 93.56 165 LEU A N 1
ATOM 1244 C CA . LEU A 1 165 ? -13.848 3.501 30.074 1.00 93.56 165 LEU A CA 1
ATOM 1245 C C . LEU A 1 165 ? -15.299 3.775 30.484 1.00 93.56 165 LEU A C 1
ATOM 1247 O O . LEU A 1 165 ? -15.822 3.149 31.410 1.00 93.56 165 LEU A O 1
ATOM 1251 N N . ALA A 1 166 ? -15.963 4.690 29.774 1.00 94.50 166 ALA A N 1
ATOM 1252 C CA . ALA A 1 166 ? -17.333 5.039 30.072 1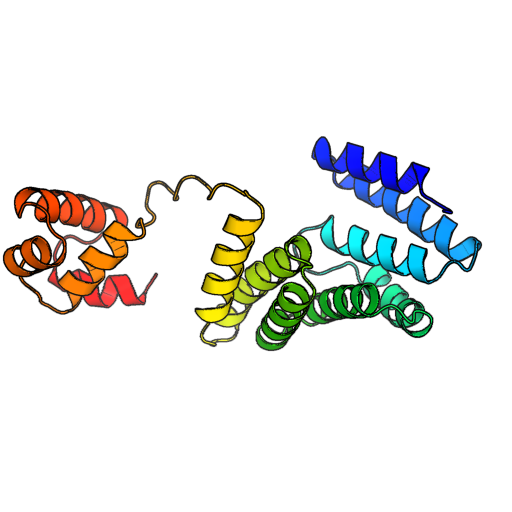.00 94.50 166 ALA A CA 1
ATOM 1253 C C . ALA A 1 166 ? -18.329 3.922 29.731 1.00 94.50 166 ALA A C 1
ATOM 1255 O O . ALA A 1 166 ? -19.210 3.626 30.546 1.00 94.50 166 ALA A O 1
ATOM 1256 N N . ALA A 1 167 ? -18.145 3.278 28.576 1.00 93.12 167 ALA A N 1
ATOM 1257 C CA . ALA A 1 167 ? -18.896 2.112 28.123 1.00 93.12 167 ALA A CA 1
ATOM 1258 C C . ALA A 1 167 ? -18.667 0.886 29.020 1.00 93.12 167 ALA A C 1
ATOM 1260 O O . ALA A 1 167 ? -19.603 0.131 29.265 1.00 93.12 167 ALA A O 1
ATOM 1261 N N . ALA A 1 168 ? -17.468 0.743 29.594 1.00 91.94 168 ALA A N 1
ATOM 1262 C CA . ALA A 1 168 ? -17.156 -0.265 30.610 1.00 91.94 168 ALA A CA 1
ATOM 1263 C C . ALA A 1 168 ? -17.782 0.027 31.994 1.00 91.94 168 ALA A C 1
ATOM 1265 O O . ALA A 1 168 ? -17.566 -0.723 32.943 1.00 91.94 168 ALA A O 1
ATOM 1266 N N . GLY A 1 169 ? -18.546 1.117 32.133 1.00 94.25 169 GLY A N 1
ATOM 1267 C CA . GLY A 1 169 ? -19.305 1.435 33.344 1.00 94.25 169 GLY A CA 1
ATOM 1268 C C . GLY A 1 169 ? -18.551 2.238 34.409 1.00 94.25 169 GLY A C 1
ATOM 1269 O O . GLY A 1 169 ? -19.112 2.483 35.474 1.00 94.25 169 GLY A O 1
ATOM 1270 N N . LEU A 1 170 ? -17.320 2.704 34.153 1.00 96.75 170 LEU A N 1
ATOM 1271 C CA . LEU A 1 170 ? -16.532 3.416 35.173 1.00 96.75 170 LEU A CA 1
ATOM 1272 C C . LEU A 1 170 ? -17.061 4.836 35.423 1.00 96.75 170 LEU A C 1
ATOM 1274 O O . LEU A 1 170 ? -16.996 5.650 34.511 1.00 96.75 170 LEU A O 1
ATOM 1278 N N . PRO A 1 171 ? -17.480 5.225 36.635 1.00 96.19 171 PRO A N 1
ATOM 1279 C CA . PRO A 1 171 ? -18.016 6.564 36.883 1.00 96.19 171 PRO A CA 1
ATOM 1280 C C . PRO A 1 171 ? -16.996 7.671 36.575 1.00 96.19 171 PRO A C 1
ATOM 1282 O O . PRO A 1 171 ? -15.788 7.479 36.724 1.00 96.19 171 PRO A O 1
ATOM 1285 N N . ASP A 1 172 ? -17.476 8.862 36.212 1.00 96.06 172 ASP A N 1
ATOM 1286 C CA . ASP A 1 172 ? -16.632 9.965 35.720 1.00 96.06 172 ASP A CA 1
ATOM 1287 C C . ASP A 1 172 ? -15.532 10.373 36.704 1.00 96.06 172 ASP A C 1
ATOM 1289 O O . ASP A 1 172 ? -14.438 10.722 36.277 1.00 96.06 172 ASP A O 1
ATOM 1293 N N . ARG A 1 173 ? -15.771 10.242 38.017 1.00 94.94 173 ARG A N 1
ATOM 1294 C CA . ARG A 1 173 ? -14.757 10.458 39.068 1.00 94.94 173 ARG A CA 1
ATOM 1295 C C . ARG A 1 173 ? -13.598 9.460 39.007 1.00 94.94 173 ARG A C 1
ATOM 1297 O O . ARG A 1 173 ? -12.455 9.820 39.269 1.00 94.94 173 ARG A O 1
ATOM 1304 N N . MET A 1 174 ? -13.877 8.204 38.665 1.00 96.56 174 MET A N 1
ATOM 1305 C CA . MET A 1 174 ? -12.835 7.190 38.491 1.00 96.56 174 MET A CA 1
ATOM 1306 C C . MET A 1 174 ? -12.087 7.397 37.179 1.00 96.56 174 MET A C 1
ATOM 1308 O O . MET A 1 174 ? -10.866 7.263 37.150 1.00 96.56 174 MET A O 1
ATOM 1312 N N . ILE A 1 175 ? -12.799 7.770 36.111 1.00 97.00 175 ILE A N 1
ATOM 1313 C CA . ILE A 1 175 ? -12.170 8.131 34.836 1.00 97.00 175 ILE A CA 1
ATOM 1314 C C . ILE A 1 175 ? -11.260 9.347 35.041 1.00 97.00 175 ILE A C 1
ATOM 1316 O O . ILE A 1 175 ? -10.105 9.321 34.632 1.00 97.00 175 ILE A O 1
ATOM 1320 N N . SER A 1 176 ? -11.735 10.385 35.729 1.00 95.62 176 SER A N 1
ATOM 1321 C CA . SER A 1 176 ? -10.978 11.613 35.969 1.00 95.62 176 SER A CA 1
ATOM 1322 C C . SER A 1 176 ? -9.708 11.345 36.778 1.00 95.62 176 SER A C 1
ATOM 1324 O O . SER A 1 176 ? -8.634 11.802 36.394 1.00 95.62 176 SER A O 1
ATOM 1326 N N . ALA A 1 177 ? -9.807 10.533 37.838 1.00 95.62 177 ALA A N 1
ATOM 1327 C CA . ALA A 1 177 ? -8.660 10.109 38.637 1.00 95.62 177 ALA A CA 1
ATOM 1328 C C . ALA A 1 177 ? -7.654 9.290 37.814 1.00 95.62 177 ALA A C 1
ATOM 1330 O O . ALA A 1 177 ? -6.458 9.563 37.855 1.00 95.62 177 ALA A O 1
ATOM 1331 N N . ARG A 1 178 ? -8.136 8.330 37.013 1.00 95.19 178 ARG A N 1
ATOM 1332 C CA . ARG A 1 178 ? -7.292 7.482 36.158 1.00 95.19 178 ARG A CA 1
ATOM 1333 C C . ARG A 1 178 ? -6.557 8.280 35.084 1.00 95.19 178 ARG A C 1
ATOM 1335 O O . ARG A 1 178 ? -5.441 7.937 34.716 1.00 95.19 178 ARG A O 1
ATOM 1342 N N . LEU A 1 179 ? -7.203 9.319 34.570 1.00 91.94 179 LEU A N 1
ATOM 1343 C CA . LEU A 1 179 ? -6.722 10.107 33.445 1.00 91.94 179 LEU A CA 1
ATOM 1344 C C . LEU A 1 179 ? -6.007 11.403 33.859 1.00 91.94 179 LEU A C 1
ATOM 1346 O O . LEU A 1 179 ? -5.525 12.114 32.974 1.00 91.94 179 LEU A O 1
ATOM 1350 N N . GLY A 1 180 ? -5.937 11.708 35.160 1.00 93.25 180 GLY A N 1
ATOM 1351 C CA . GLY A 1 180 ? -5.261 12.891 35.700 1.00 93.25 180 GLY A CA 1
ATOM 1352 C C . GLY A 1 180 ? -5.936 14.216 35.335 1.00 93.25 180 GLY A C 1
ATOM 1353 O O . GLY A 1 180 ? -5.254 15.215 35.125 1.00 93.25 180 GLY A O 1
ATOM 1354 N N . VAL A 1 181 ? -7.266 14.234 35.203 1.00 94.44 181 VAL A N 1
ATOM 1355 C CA . VAL A 1 181 ? -8.039 15.424 34.800 1.00 94.44 181 VAL A CA 1
ATOM 1356 C C . VAL A 1 181 ? -9.204 15.686 35.752 1.00 94.44 181 VAL A C 1
ATOM 1358 O O . VAL A 1 181 ? -9.539 14.854 36.591 1.00 94.44 181 VAL A O 1
ATOM 1361 N N . SER A 1 182 ? -9.846 16.851 35.632 1.00 96.00 182 SER A N 1
ATOM 1362 C CA . SER A 1 182 ? -11.037 17.165 36.429 1.00 96.00 182 SER A CA 1
ATOM 1363 C C . SER A 1 182 ? -12.270 16.386 35.949 1.00 96.00 182 SER A C 1
ATOM 1365 O O . SER A 1 182 ? -12.385 16.051 34.769 1.00 96.00 182 SER A O 1
ATOM 1367 N N . VAL A 1 183 ? -13.241 16.157 36.839 1.00 96.19 183 VAL A N 1
ATOM 1368 C CA . VAL A 1 183 ? -14.544 15.561 36.474 1.00 96.19 183 VAL A CA 1
ATOM 1369 C C . VAL A 1 183 ? -15.246 16.399 35.400 1.00 96.19 183 VAL A C 1
ATOM 1371 O O . VAL A 1 183 ? -15.717 15.860 34.406 1.00 96.19 183 VAL A O 1
ATOM 1374 N N . ARG A 1 184 ? -15.202 17.731 35.526 1.00 92.56 184 ARG A N 1
ATOM 1375 C CA . ARG A 1 184 ? -15.750 18.672 34.537 1.00 92.56 184 ARG A CA 1
ATOM 1376 C C . ARG A 1 184 ? -15.123 18.508 33.149 1.00 92.56 184 ARG A C 1
ATOM 1378 O O . ARG A 1 184 ? -15.789 18.691 32.128 1.00 92.56 184 ARG A O 1
ATOM 1385 N N . THR A 1 185 ? -13.837 18.159 33.093 1.00 92.88 185 THR A N 1
ATOM 1386 C CA . THR A 1 185 ? -13.141 17.837 31.841 1.00 92.88 185 THR A CA 1
ATOM 1387 C C . THR A 1 185 ? -13.718 16.563 31.225 1.00 92.88 185 THR A C 1
ATOM 1389 O O . THR A 1 185 ? -14.009 16.558 30.031 1.00 92.88 185 THR A O 1
ATOM 1392 N N . ILE A 1 186 ? -13.960 15.518 32.026 1.00 97.00 186 ILE A N 1
ATOM 1393 C CA . ILE A 1 186 ? -14.604 14.277 31.564 1.00 97.00 186 ILE A CA 1
ATOM 1394 C C . ILE A 1 186 ? -16.017 14.540 31.037 1.00 97.00 186 ILE A C 1
ATOM 1396 O O . ILE A 1 186 ? -16.316 14.140 29.916 1.00 97.00 186 ILE A O 1
ATOM 1400 N N . GLU A 1 187 ? -16.850 15.280 31.770 1.00 94.94 187 GLU A N 1
ATOM 1401 C CA . GLU A 1 187 ? -18.208 15.657 31.337 1.00 94.94 187 GLU A CA 1
ATOM 1402 C C . GLU A 1 187 ? -18.192 16.406 29.993 1.00 94.94 187 GLU A C 1
ATOM 1404 O O . GLU A 1 187 ? -18.980 16.128 29.082 1.00 94.94 187 GLU A O 1
ATOM 1409 N N . SER A 1 188 ? -17.236 17.327 29.836 1.00 93.50 188 SER A N 1
ATOM 1410 C CA . SER A 1 188 ? -17.044 18.085 28.596 1.00 93.50 188 SER A CA 1
ATOM 1411 C C . SER A 1 188 ? -16.634 17.183 27.428 1.00 93.50 188 SER A C 1
ATOM 1413 O O . SER A 1 188 ? -17.120 17.364 26.309 1.00 93.50 188 SER A O 1
ATOM 1415 N N . HIS A 1 189 ? -15.758 16.203 27.669 1.00 94.50 189 HIS A N 1
ATOM 1416 C CA . HIS A 1 189 ? -15.392 15.204 26.666 1.00 94.50 189 HIS A CA 1
ATOM 1417 C C . HIS A 1 189 ? -16.578 14.310 26.305 1.00 94.50 189 HIS A C 1
ATOM 1419 O O . HIS A 1 189 ? -16.852 14.147 25.120 1.00 94.50 189 HIS A O 1
ATOM 1425 N N . LEU A 1 190 ? -17.322 13.796 27.288 1.00 94.69 190 LEU A N 1
ATOM 1426 C CA . LEU A 1 190 ? -18.495 12.950 27.057 1.00 94.69 190 LEU A CA 1
ATOM 1427 C C . LEU A 1 190 ? -19.572 13.674 26.249 1.00 94.69 190 LEU A C 1
ATOM 1429 O O . LEU A 1 190 ? -20.103 13.101 25.307 1.00 94.69 190 LEU A O 1
ATOM 1433 N N . THR A 1 191 ? -19.811 14.958 26.515 1.00 92.69 191 THR A N 1
ATOM 1434 C CA . THR A 1 191 ? -20.746 15.775 25.721 1.00 92.69 191 THR A CA 1
ATOM 1435 C C . THR A 1 191 ? -20.345 15.830 24.242 1.00 92.69 191 THR A C 1
ATOM 1437 O O . THR A 1 191 ? -21.185 15.722 23.349 1.00 92.69 191 THR A O 1
ATOM 1440 N N . ARG A 1 192 ? -19.044 15.978 23.958 1.00 87.69 192 ARG A N 1
ATOM 1441 C CA . ARG A 1 192 ? -18.527 15.976 22.580 1.00 87.69 192 ARG A CA 1
ATOM 1442 C C . ARG A 1 192 ? -18.606 14.588 21.954 1.00 87.69 192 ARG A C 1
ATOM 1444 O O . ARG A 1 192 ? -19.006 14.494 20.801 1.00 87.69 192 ARG A O 1
ATOM 1451 N N . ILE A 1 193 ? -18.267 13.544 22.709 1.00 91.38 193 ILE A N 1
ATOM 1452 C CA . ILE A 1 193 ? -18.361 12.140 22.286 1.00 91.38 193 ILE A CA 1
ATOM 1453 C C . ILE A 1 193 ? -19.803 11.798 21.903 1.00 91.38 193 ILE A C 1
ATOM 1455 O O . ILE A 1 193 ? -20.022 11.259 20.828 1.00 91.38 193 ILE A O 1
ATOM 1459 N N . TYR A 1 194 ? -20.785 12.174 22.725 1.00 89.75 194 TYR A N 1
ATOM 1460 C CA . TYR A 1 194 ? -22.204 11.943 22.452 1.00 89.75 194 TYR A CA 1
ATOM 1461 C C . TYR A 1 194 ? -22.653 12.591 21.150 1.00 89.75 194 TYR A C 1
ATOM 1463 O O . TYR A 1 194 ? -23.226 11.923 20.295 1.00 89.75 194 TYR A O 1
ATOM 1471 N N . ARG A 1 195 ? -22.303 13.866 20.952 1.00 84.31 195 ARG A N 1
ATOM 1472 C CA . ARG A 1 195 ? -22.601 14.575 19.704 1.00 84.31 195 ARG A CA 1
ATOM 1473 C C . ARG A 1 195 ? -21.955 13.903 18.491 1.00 84.31 195 ARG A C 1
ATOM 1475 O O . ARG A 1 195 ? -22.609 13.764 17.468 1.00 84.31 195 ARG A O 1
ATOM 1482 N N . LYS A 1 196 ? -20.690 13.494 18.612 1.00 81.75 196 LYS A N 1
ATOM 1483 C CA . LYS A 1 196 ? -19.928 12.840 17.538 1.00 81.75 196 LYS A CA 1
ATOM 1484 C C . LYS A 1 196 ? -20.465 11.450 17.183 1.00 81.75 196 LYS A C 1
ATOM 1486 O O . LYS A 1 196 ? -20.493 11.090 16.016 1.00 81.75 196 LYS A O 1
ATOM 1491 N N . LEU A 1 197 ? -20.916 10.690 18.180 1.00 83.25 197 LEU A N 1
ATOM 1492 C CA . LEU A 1 197 ? -21.486 9.351 18.001 1.00 83.25 197 LEU A CA 1
ATOM 1493 C C . LEU A 1 197 ? -22.998 9.360 17.717 1.00 83.25 197 LEU A C 1
ATOM 1495 O O . LEU A 1 197 ? -23.572 8.298 17.490 1.00 83.25 197 LEU A O 1
ATOM 1499 N N . GLY A 1 198 ? -23.653 10.525 17.758 1.00 81.12 198 GLY A N 1
ATOM 1500 C CA . GLY A 1 198 ? -25.102 10.642 17.579 1.00 81.12 198 GLY A CA 1
ATOM 1501 C C . GLY A 1 198 ? -25.919 9.956 18.679 1.00 81.12 198 GLY A C 1
ATOM 1502 O O . GLY A 1 198 ? -27.030 9.509 18.416 1.00 81.12 198 GLY A O 1
ATOM 1503 N N . VAL A 1 199 ? -25.368 9.847 19.892 1.00 86.19 199 VAL A N 1
ATOM 1504 C CA . VAL A 1 199 ? -26.030 9.216 21.045 1.00 86.19 199 VAL A CA 1
ATOM 1505 C C . VAL A 1 199 ? -26.453 10.253 22.073 1.00 86.19 199 VAL A C 1
ATOM 1507 O O . VAL A 1 199 ? -25.875 11.338 22.161 1.00 86.19 199 VAL A O 1
ATOM 1510 N N . HIS A 1 200 ? -27.445 9.915 22.888 1.00 85.56 200 HIS A N 1
ATOM 1511 C CA . HIS A 1 200 ? -28.000 10.835 23.885 1.00 85.56 200 HIS A CA 1
ATOM 1512 C C . HIS A 1 200 ? -27.667 10.443 25.319 1.00 85.56 200 HIS A C 1
ATOM 1514 O O . HIS A 1 200 ? -27.836 11.245 26.239 1.00 85.56 200 HIS A O 1
ATOM 1520 N N . SER A 1 201 ? -27.167 9.225 25.528 1.00 89.06 201 SER A N 1
ATOM 1521 C CA . SER A 1 201 ? -26.864 8.738 26.862 1.00 89.06 201 SER A CA 1
ATOM 1522 C C . SER A 1 201 ? -25.653 7.818 26.909 1.00 89.06 201 SER A C 1
ATOM 1524 O O . SER A 1 201 ? -25.280 7.136 25.957 1.00 89.06 201 SER A O 1
ATOM 1526 N N . ARG A 1 202 ? -25.069 7.732 28.102 1.00 91.75 202 ARG A N 1
ATOM 1527 C CA . ARG A 1 202 ? -23.971 6.816 28.410 1.00 91.75 202 ARG A CA 1
ATOM 1528 C C . ARG A 1 202 ? -24.301 5.351 28.109 1.00 91.75 202 ARG A C 1
ATOM 1530 O O . ARG A 1 202 ? -23.416 4.586 27.743 1.00 91.75 202 ARG A O 1
ATOM 1537 N N . LYS A 1 203 ? -25.568 4.959 28.277 1.00 91.19 203 LYS A N 1
ATOM 1538 C CA . LYS A 1 203 ? -26.040 3.584 28.047 1.00 91.19 203 LYS A CA 1
ATOM 1539 C C . LYS A 1 203 ? -26.006 3.195 26.569 1.00 91.19 203 LYS A C 1
ATOM 1541 O O . LYS A 1 203 ? -25.969 2.011 26.259 1.00 91.19 203 LYS A O 1
ATOM 1546 N N . GLU A 1 204 ? -25.988 4.177 25.675 1.00 86.75 204 GLU A N 1
ATOM 1547 C CA . GLU A 1 204 ? -25.871 3.972 24.231 1.00 86.75 204 GLU A CA 1
ATOM 1548 C C . GLU A 1 204 ? -24.407 3.872 23.771 1.00 86.75 204 GLU A C 1
ATOM 1550 O O . GLU A 1 204 ? -24.159 3.464 22.639 1.00 86.75 204 GLU A O 1
ATOM 1555 N N . LEU A 1 205 ? -23.425 4.179 24.634 1.00 89.50 205 LEU A N 1
ATOM 1556 C CA . LEU A 1 205 ? -22.005 4.088 24.276 1.00 89.50 205 LEU A CA 1
ATOM 1557 C C . LEU A 1 205 ? -21.560 2.668 23.901 1.00 89.50 205 LEU A C 1
ATOM 1559 O O . LEU A 1 205 ? -20.916 2.549 22.861 1.00 89.50 205 LEU A O 1
ATOM 1563 N N . PRO A 1 206 ? -21.875 1.594 24.662 1.00 90.12 206 PRO A N 1
ATOM 1564 C CA . PRO A 1 206 ? -21.449 0.249 24.279 1.00 90.12 206 PRO A CA 1
ATOM 1565 C C . PRO A 1 206 ? -21.897 -0.144 22.860 1.00 90.12 206 PRO A C 1
ATOM 1567 O O . PRO A 1 206 ? -21.030 -0.442 22.041 1.00 90.12 206 PRO A O 1
ATOM 1570 N N . PRO A 1 207 ? -23.195 -0.076 22.488 1.00 81.75 207 PRO A N 1
ATOM 1571 C CA . PRO A 1 207 ? -23.600 -0.428 21.130 1.00 81.75 207 PRO A CA 1
ATOM 1572 C C . PRO A 1 207 ? -23.095 0.557 20.065 1.00 81.75 207 PRO A C 1
ATOM 1574 O O . PRO A 1 207 ? -22.936 0.141 18.921 1.00 81.75 207 PRO A O 1
ATOM 1577 N N . ALA A 1 208 ? -22.840 1.828 20.396 1.00 79.19 208 ALA A N 1
ATOM 1578 C CA . ALA A 1 208 ? -22.296 2.801 19.445 1.00 79.19 208 ALA A CA 1
ATOM 1579 C C . ALA A 1 208 ? -20.812 2.558 19.133 1.00 79.19 208 ALA A C 1
ATOM 1581 O O . ALA A 1 208 ? -20.417 2.640 17.974 1.00 79.19 208 ALA A O 1
ATOM 1582 N N . LEU A 1 209 ? -20.006 2.186 20.133 1.00 80.38 209 LEU A N 1
ATOM 1583 C CA . LEU A 1 209 ? -18.583 1.881 19.950 1.00 80.38 209 LEU A CA 1
ATOM 1584 C C . LEU A 1 209 ? -18.343 0.588 19.161 1.00 80.38 209 LEU A C 1
ATOM 1586 O O . LEU A 1 209 ? -17.296 0.448 18.544 1.00 80.38 209 LEU A O 1
ATOM 1590 N N . HIS A 1 210 ? -19.306 -0.337 19.147 1.00 68.25 210 HIS A N 1
ATOM 1591 C CA . HIS A 1 210 ? -19.246 -1.548 18.321 1.00 68.25 210 HIS A CA 1
ATOM 1592 C C . HIS A 1 210 ? -19.611 -1.317 16.840 1.00 68.25 210 HIS A C 1
ATOM 1594 O O . HIS A 1 210 ? -19.478 -2.245 16.045 1.00 68.25 210 HIS A O 1
ATOM 1600 N N . ARG A 1 211 ? -20.102 -0.123 16.467 1.00 53.81 211 ARG A N 1
ATOM 1601 C CA . ARG A 1 211 ? -20.514 0.225 15.089 1.00 53.81 211 ARG A CA 1
ATOM 1602 C C . ARG A 1 211 ? -19.505 1.096 14.329 1.00 53.81 211 ARG A C 1
ATOM 1604 O O . ARG A 1 211 ? -19.678 1.273 13.126 1.00 53.81 211 ARG A O 1
ATOM 1611 N N . THR A 1 212 ? -18.512 1.651 15.020 1.00 48.75 212 THR A N 1
ATOM 1612 C CA . THR A 1 212 ? -17.370 2.409 14.466 1.00 48.75 212 THR A CA 1
ATOM 1613 C C . THR A 1 212 ? -16.163 1.516 14.276 1.00 48.75 212 THR A C 1
ATOM 1615 O O . THR A 1 212 ? -15.479 1.692 13.247 1.00 48.75 212 THR A O 1
#

Foldseek 3Di:
DWLVVLCVQLVVCVVVVNLVSNLVSLVNSLVRCVVVVVLLSNLVSLLVNQVSDPAQRDPVSLVVLVVSLVVDDDVLSVLSSVLNNVRNVLDLVSLQVSLVVCVVVVVLPSSLSSLVSSLVSQVVVVHDNVSSVVSNVVSCVVVVPPPDPQDQLDDDPVLVLLLVCLLVPPDLVRVCVVVVHDSVVSVVSVVSNCVSLVHDDSPCSNVSVVVD

InterPro domains:
  IPR000792 Transcription regulator LuxR, C-terminal [PF00196] (154-205)
  IPR000792 Transcription regulator LuxR, C-terminal [PR00038] (155-169)
  IPR000792 Transcription regulator LuxR, C-terminal [PR00038] (169-185)
  IPR000792 Transcription regulator LuxR, C-terminal [PR00038] (185-197)
  IPR000792 Transcription regulator LuxR, C-terminal [PS50043] (148-212)
  IPR000792 Transcription regulator LuxR, C-terminal [SM00421] (152-209)
  IPR000792 Transcription regulator LuxR, C-terminal [cd06170] (155-205)
  IPR016032 Signal transduction response regulator, C-terminal effector [SSF46894] (141-206)
  IPR036388 Winged helix-like DNA-binding domain superfamily [G3DSA:1.10.10.10] (128-209)

Organism: NCBI:txid67267

pLDDT: mean 90.45, std 9.92, range [48.41, 98.19]

Sequence (212 aa):
MPGRWQWARAAVAVARGDTTAATEHMRGAVEAARAAGCWAVEVDYLVYSAWLTPGRPPAHVVERLTVAVRHVDAPRLIAAAEAVLALSRGIGTELLDHATRLDTLGMNAPAWRLAEHAATTLPAQGRHHSDAVLLASRLRHRLGLTPPRPLPDALTPREVEIASLAAAGLPDRMISARLGVSVRTIESHLTRIYRKLGVHSRKELPPALHRT

Secondary structure (DSSP, 8-state):
-TTHHHHHHHHHHHHTT-HHHHHHHHHHHHHHHHHTT-HHHHHHHHHHHHTTSSSSPPHHHHHHHHHHGGG---HHHHHHHHHHHHHHHT-HHHHHHHHHHHHHTT-HHHHHHHHHHHHHHHHHTT---HHHHHHHHHHHHHTT-PPP---TTSPPHHHHHHHHHHHTT--HHHHHHHHTS-HHHHHHHHHHHHHHHT-SSGGGHHHHHT--